Protein AF-A0A832WCN5-F1 (afdb_monomer)

Mean predicted aligned error: 4.11 Å

pLDDT: mean 94.93, std 3.76, range [75.75, 98.5]

Foldseek 3Di:
DQLLLCLLVVVLVSNLLCLQQPDDPPDDPLSNVRSPQSNDLVCLVVCLVVDDVVSVLNNQLSVCCVVPVDSLVSLVSPPLVVLLVSNLVVLVVLVVQLLVQCVVVPHDQFDDDAQFWWQAPVRDIDGDDPPGDTFTKDWSAALQTDCRHPSNVSSVVSCVVSVGDNNSLCRPSCNSNRDNTGIDGSDWDWDPWDDDDPDIDIDTDPPDDPLVVVCVVVVDPDSVVVPD

Solvent-accessible surface area (backbone atoms only — not comparable to full-atom values): 13025 Å² total; per-residue (Å²): 67,69,49,17,47,25,51,46,72,66,36,34,62,57,24,48,44,51,64,45,26,67,75,60,96,85,54,53,72,69,56,42,52,52,16,59,49,46,67,39,76,87,35,45,80,77,42,55,87,69,58,54,82,88,45,51,66,41,51,53,30,52,48,35,37,72,76,63,71,34,45,67,60,15,58,62,71,45,59,68,71,59,55,34,44,29,40,50,40,28,36,49,49,55,40,51,55,24,53,53,46,34,47,75,75,66,49,73,61,84,63,70,50,91,66,32,42,21,29,37,88,83,70,49,78,43,70,54,56,90,100,57,76,62,41,37,37,42,65,30,64,8,45,64,55,72,63,81,42,90,59,38,64,40,41,51,51,50,30,59,77,67,74,53,56,46,63,36,32,54,32,84,94,48,58,94,52,39,38,56,50,55,68,42,66,60,57,87,62,75,43,83,67,48,80,55,96,92,47,75,48,66,42,69,52,90,93,64,57,70,58,62,56,51,47,69,73,67,60,58,94,50,44,62,86,73,74,88

Nearest PDB structures (foldseek):
  1z2z-assembly2_B  TM=8.752E-01  e=1.655E-11  Methanosarcina mazei

Structure (mmCIF, N/CA/C/O backbone):
data_AF-A0A832WCN5-F1
#
_entry.id   AF-A0A832WCN5-F1
#
loop_
_atom_site.group_PDB
_atom_site.id
_atom_site.type_symbol
_atom_site.label_atom_id
_atom_site.label_alt_id
_atom_site.label_comp_id
_atom_site.label_asym_id
_atom_site.label_entity_id
_atom_site.label_seq_id
_atom_site.pdbx_PDB_ins_code
_atom_site.Cartn_x
_atom_site.Cartn_y
_atom_site.Cartn_z
_atom_site.occupancy
_atom_site.B_iso_or_equiv
_atom_site.auth_seq_id
_atom_site.auth_comp_id
_atom_site.auth_asym_id
_atom_site.auth_atom_id
_atom_site.pdbx_PDB_model_num
ATOM 1 N N . HIS A 1 1 ? 1.247 2.838 -3.810 1.00 96.56 1 HIS A N 1
ATOM 2 C CA . HIS A 1 1 ? -0.024 2.081 -3.788 1.00 96.56 1 HIS A CA 1
ATOM 3 C C . HIS A 1 1 ? -0.506 1.739 -5.203 1.00 96.56 1 HIS A C 1
ATOM 5 O O . HIS A 1 1 ? -0.974 0.626 -5.382 1.00 96.56 1 HIS A O 1
ATOM 11 N N . LEU A 1 2 ? -0.332 2.618 -6.205 1.00 98.06 2 LEU A N 1
ATOM 12 C CA . LEU A 1 2 ? -0.709 2.357 -7.609 1.00 98.06 2 LEU A CA 1
ATOM 13 C C . LEU A 1 2 ? -0.107 1.063 -8.189 1.00 98.06 2 LEU A C 1
ATOM 15 O O . LEU A 1 2 ? -0.845 0.235 -8.707 1.00 98.06 2 LEU A O 1
ATOM 19 N N . ILE A 1 3 ? 1.197 0.824 -7.995 1.00 98.50 3 ILE A N 1
ATOM 20 C CA . ILE A 1 3 ? 1.856 -0.432 -8.415 1.00 98.50 3 ILE A CA 1
ATOM 21 C C . ILE A 1 3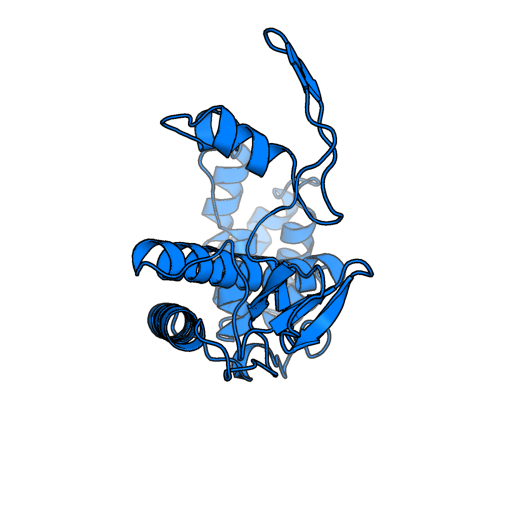 ? 1.171 -1.655 -7.779 1.00 98.50 3 ILE A C 1
ATOM 23 O O . ILE A 1 3 ? 0.907 -2.651 -8.444 1.00 98.50 3 ILE A O 1
ATOM 27 N N . GLY A 1 4 ? 0.830 -1.568 -6.488 1.00 98.25 4 GLY A N 1
ATOM 28 C CA . GLY A 1 4 ? 0.110 -2.629 -5.784 1.00 98.25 4 GLY A CA 1
ATOM 29 C C . GLY A 1 4 ? -1.276 -2.890 -6.370 1.00 98.25 4 GLY A C 1
ATOM 30 O O . GLY A 1 4 ? -1.642 -4.049 -6.536 1.00 98.25 4 GLY A O 1
ATOM 31 N N . LYS A 1 5 ? -2.013 -1.833 -6.738 1.00 98.44 5 LYS A N 1
ATOM 32 C CA . LYS A 1 5 ? -3.308 -1.941 -7.428 1.00 98.44 5 LYS A CA 1
ATOM 33 C C . LYS A 1 5 ? -3.170 -2.703 -8.746 1.00 98.44 5 LYS A C 1
ATOM 35 O O . LYS A 1 5 ? -3.866 -3.694 -8.938 1.00 98.44 5 LYS A O 1
ATOM 40 N N . ALA A 1 6 ? -2.229 -2.287 -9.595 1.00 98.44 6 ALA A N 1
ATOM 41 C CA . ALA A 1 6 ? -1.981 -2.907 -10.894 1.00 98.44 6 ALA A CA 1
ATOM 42 C C . ALA A 1 6 ? -1.648 -4.406 -10.754 1.00 98.44 6 ALA A C 1
ATOM 44 O O . ALA A 1 6 ? -2.265 -5.251 -11.402 1.00 98.44 6 ALA A O 1
ATOM 45 N N . ILE A 1 7 ? -0.774 -4.766 -9.802 1.00 98.38 7 ILE A N 1
ATOM 46 C CA . ILE A 1 7 ? -0.454 -6.174 -9.502 1.00 98.38 7 ILE A CA 1
ATOM 47 C C . ILE A 1 7 ? -1.702 -6.958 -9.062 1.00 98.38 7 ILE A C 1
ATOM 49 O O . ILE A 1 7 ? -1.929 -8.084 -9.519 1.00 98.38 7 ILE A O 1
ATOM 53 N N . LEU A 1 8 ? -2.534 -6.391 -8.182 1.00 98.00 8 LEU A N 1
ATOM 54 C CA . LEU A 1 8 ? -3.761 -7.049 -7.722 1.00 98.00 8 LEU A CA 1
ATOM 55 C C . LEU A 1 8 ? -4.778 -7.243 -8.849 1.00 98.00 8 LEU A C 1
ATOM 57 O O . LEU A 1 8 ? -5.431 -8.280 -8.881 1.00 98.00 8 LEU A O 1
ATOM 61 N N . GLN A 1 9 ? -4.845 -6.319 -9.802 1.00 97.69 9 GLN A N 1
ATOM 62 C CA . GLN A 1 9 ? -5.694 -6.426 -10.991 1.00 97.69 9 GLN A CA 1
ATOM 63 C C . GLN A 1 9 ? -5.096 -7.321 -12.091 1.00 97.69 9 GLN A C 1
ATOM 65 O O . GLN A 1 9 ? -5.733 -7.529 -13.118 1.00 97.69 9 GLN A O 1
ATOM 70 N N . ARG A 1 10 ? -3.901 -7.895 -11.863 1.00 97.81 10 ARG A N 1
ATOM 71 C CA . ARG A 1 10 ? -3.126 -8.688 -12.841 1.00 97.81 10 ARG A CA 1
ATOM 72 C C . ARG A 1 10 ? -2.711 -7.898 -14.079 1.00 97.81 10 ARG A C 1
ATOM 74 O O . ARG A 1 10 ? -2.320 -8.488 -15.082 1.00 97.81 10 ARG A O 1
ATOM 81 N N . ASP A 1 11 ? -2.719 -6.576 -13.975 1.00 98.06 11 ASP A N 1
ATOM 82 C CA . ASP A 1 11 ? -2.172 -5.685 -14.983 1.00 98.06 11 ASP A CA 1
ATOM 83 C C . ASP A 1 11 ? -0.677 -5.476 -14.707 1.00 98.06 11 ASP A C 1
ATOM 85 O O . ASP A 1 11 ? -0.228 -4.479 -14.134 1.00 98.06 11 ASP A O 1
ATOM 89 N N . PHE A 1 12 ? 0.107 -6.509 -15.019 1.00 98.25 12 PHE A N 1
ATOM 90 C CA . PHE A 1 12 ? 1.550 -6.497 -14.786 1.00 98.25 12 PHE A CA 1
ATOM 91 C C . PHE A 1 12 ? 2.277 -5.528 -15.724 1.00 98.25 12 PHE A C 1
ATOM 93 O O . PHE A 1 12 ? 3.304 -4.980 -15.333 1.00 98.25 12 PHE A O 1
ATOM 100 N N . ASP A 1 13 ? 1.733 -5.276 -16.917 1.00 98.06 13 ASP A N 1
ATOM 101 C CA . ASP A 1 13 ? 2.271 -4.283 -17.847 1.00 98.06 13 ASP A CA 1
ATOM 102 C C . ASP A 1 13 ? 2.124 -2.872 -17.273 1.00 98.06 13 ASP A C 1
ATOM 104 O O . ASP A 1 13 ? 3.104 -2.132 -17.224 1.00 98.06 13 ASP A O 1
ATOM 108 N N . MET A 1 14 ? 0.952 -2.532 -16.726 1.00 98.25 14 MET A N 1
ATOM 109 C CA . MET A 1 14 ? 0.753 -1.275 -16.001 1.00 98.25 14 MET A CA 1
ATOM 110 C C . MET A 1 14 ? 1.648 -1.176 -14.763 1.00 98.25 14 MET A C 1
ATOM 112 O O . MET A 1 14 ? 2.160 -0.107 -14.449 1.00 98.25 14 MET A O 1
ATOM 116 N N . ALA A 1 15 ? 1.872 -2.275 -14.038 1.00 98.44 15 ALA A N 1
ATOM 117 C CA . ALA A 1 15 ? 2.788 -2.258 -12.900 1.00 98.44 15 ALA A CA 1
ATOM 118 C C . ALA A 1 15 ? 4.236 -1.950 -13.326 1.00 98.44 15 ALA A C 1
ATOM 120 O O . ALA A 1 15 ? 4.912 -1.191 -12.634 1.00 98.44 15 ALA A O 1
ATOM 121 N N . VAL A 1 16 ? 4.700 -2.504 -14.453 1.00 98.50 16 VAL A N 1
ATOM 122 C CA . VAL A 1 16 ? 6.009 -2.182 -15.046 1.00 98.50 16 VAL A CA 1
ATOM 123 C C . VAL A 1 16 ? 6.053 -0.730 -15.514 1.00 98.50 16 VAL A C 1
ATOM 125 O O . VAL A 1 16 ? 7.008 -0.030 -15.181 1.00 98.50 16 VAL A O 1
ATOM 128 N N . ASP A 1 17 ? 5.021 -0.262 -16.216 1.00 98.00 17 ASP A N 1
ATOM 129 C CA . ASP A 1 17 ? 4.923 1.127 -16.669 1.00 98.00 17 ASP A CA 1
ATOM 130 C C . ASP A 1 17 ? 5.007 2.093 -15.479 1.00 98.00 17 ASP A C 1
ATOM 132 O O . ASP A 1 17 ? 5.893 2.937 -15.426 1.00 98.00 17 ASP A O 1
ATOM 136 N N . LEU A 1 18 ? 4.214 1.871 -14.429 1.00 98.12 18 LEU A N 1
ATOM 137 C CA . LEU A 1 18 ? 4.261 2.674 -13.204 1.00 98.12 18 LEU A CA 1
ATOM 138 C C . LEU A 1 18 ? 5.632 2.667 -12.514 1.00 98.12 18 LEU A C 1
ATOM 140 O O . LEU A 1 18 ? 5.989 3.650 -11.871 1.00 98.12 18 LEU A O 1
ATOM 144 N N . ILE A 1 19 ? 6.397 1.578 -12.594 1.00 97.69 19 ILE A N 1
ATOM 145 C CA . ILE A 1 19 ? 7.752 1.543 -12.029 1.00 97.69 19 ILE A CA 1
ATOM 146 C C . ILE A 1 19 ? 8.707 2.385 -12.882 1.00 97.69 19 ILE A C 1
ATOM 148 O O . ILE A 1 19 ? 9.514 3.132 -12.332 1.00 97.69 19 ILE A O 1
ATOM 152 N N . LEU A 1 20 ? 8.620 2.282 -14.208 1.0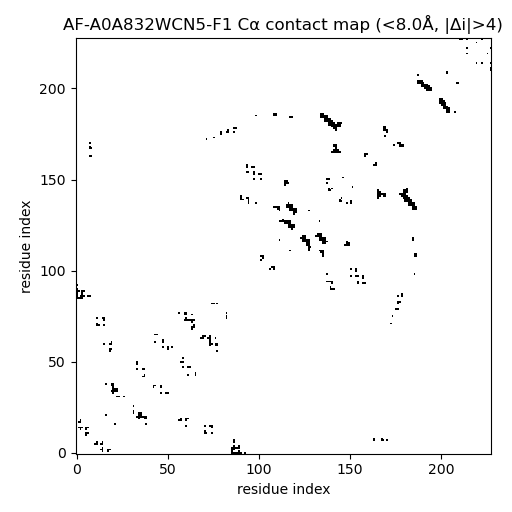0 97.44 20 LEU A N 1
ATOM 153 C CA . LEU A 1 20 ? 9.592 2.874 -15.127 1.00 97.44 20 LEU A CA 1
ATOM 154 C C . LEU A 1 20 ? 9.290 4.331 -15.497 1.00 97.44 20 LEU A C 1
ATOM 156 O O . LEU A 1 20 ? 10.226 5.116 -15.637 1.00 97.44 20 LEU A O 1
ATOM 160 N N . SER A 1 21 ? 8.021 4.709 -15.633 1.00 96.38 21 SER A N 1
ATOM 161 C CA . SER A 1 21 ? 7.602 5.957 -16.282 1.00 96.38 21 SER A CA 1
ATOM 162 C C . SER A 1 21 ? 6.833 6.927 -15.378 1.00 96.38 21 SER A C 1
ATOM 164 O O . SER A 1 21 ? 6.663 8.088 -15.745 1.00 96.38 21 SER A O 1
ATOM 166 N N . PHE A 1 22 ? 6.410 6.514 -14.176 1.00 95.75 22 PHE A N 1
ATOM 167 C CA . PHE A 1 22 ? 5.630 7.379 -13.282 1.00 95.75 22 PHE A CA 1
ATOM 168 C C . PHE A 1 22 ? 6.442 8.570 -12.756 1.00 95.75 22 PHE A C 1
ATOM 170 O O . PHE A 1 22 ? 7.441 8.377 -12.065 1.00 95.75 22 PHE A O 1
ATOM 177 N N . THR A 1 23 ? 5.974 9.792 -13.013 1.00 93.81 23 THR A N 1
ATOM 178 C CA . THR A 1 23 ? 6.628 11.038 -12.589 1.00 93.81 23 THR A CA 1
ATOM 179 C C . THR A 1 23 ? 5.900 11.723 -11.433 1.00 93.81 23 THR A C 1
ATOM 181 O O . THR A 1 23 ? 4.683 11.617 -11.262 1.00 93.81 23 THR A O 1
ATOM 184 N N . SER A 1 24 ? 6.662 12.458 -10.627 1.00 88.38 24 SER A N 1
ATOM 185 C CA . SER A 1 24 ? 6.198 13.272 -9.506 1.00 88.38 24 SER A CA 1
ATOM 186 C C . SER A 1 24 ? 6.654 14.722 -9.663 1.00 88.38 24 SER A C 1
ATOM 188 O O . SER A 1 24 ? 7.724 15.004 -10.195 1.00 88.38 24 SER A O 1
ATOM 190 N N . THR A 1 25 ? 5.888 15.670 -9.116 1.00 87.62 25 THR A N 1
ATOM 191 C CA . THR A 1 25 ? 6.281 17.092 -9.061 1.00 87.62 25 THR A CA 1
ATOM 192 C C . THR A 1 25 ? 7.525 17.349 -8.208 1.00 87.62 25 THR A C 1
ATOM 194 O O . THR A 1 25 ? 8.081 18.442 -8.256 1.00 87.62 25 THR A O 1
ATOM 197 N N . TYR A 1 26 ? 7.936 16.366 -7.405 1.00 86.00 26 TYR A N 1
ATOM 198 C CA . TYR A 1 26 ? 9.118 16.430 -6.544 1.00 86.00 26 TYR A CA 1
ATOM 199 C C . TYR A 1 26 ? 10.352 15.749 -7.157 1.00 86.00 26 TYR A C 1
ATOM 201 O O . TYR A 1 26 ? 11.414 15.761 -6.534 1.00 86.00 26 TYR A O 1
ATOM 209 N N . ASP A 1 27 ? 10.228 15.149 -8.345 1.00 87.81 27 ASP A N 1
ATOM 210 C CA . ASP A 1 27 ? 11.358 14.537 -9.045 1.00 87.81 27 ASP A CA 1
ATOM 211 C C . ASP A 1 27 ? 12.309 15.601 -9.614 1.00 87.81 27 ASP A C 1
ATOM 213 O O . ASP A 1 27 ? 11.924 16.736 -9.912 1.00 87.81 27 ASP A O 1
ATOM 217 N N . SER A 1 28 ? 13.581 15.231 -9.792 1.00 91.56 28 SER A N 1
ATOM 218 C CA . SER A 1 28 ? 14.522 16.068 -10.538 1.00 91.56 28 SER A CA 1
ATOM 219 C C . SER A 1 28 ? 14.131 16.118 -12.018 1.00 91.56 28 SER A C 1
ATOM 221 O O . SER A 1 28 ? 13.608 15.150 -12.566 1.00 91.56 28 SER A O 1
ATOM 223 N N . ALA A 1 29 ? 14.445 17.227 -12.696 1.00 92.88 29 ALA A N 1
ATOM 224 C CA . ALA A 1 29 ? 14.172 17.367 -14.129 1.00 92.88 29 ALA A CA 1
ATOM 225 C C . ALA A 1 29 ? 14.816 16.245 -14.969 1.00 92.88 29 ALA A C 1
ATOM 227 O O . ALA A 1 29 ? 14.206 15.761 -15.917 1.00 92.88 29 ALA A O 1
ATOM 228 N N . GLU A 1 30 ? 16.017 15.802 -14.583 1.00 91.19 30 GLU A N 1
ATOM 229 C CA . GLU A 1 30 ? 16.727 14.686 -15.220 1.00 91.19 30 GLU A CA 1
ATOM 230 C C . GLU A 1 30 ? 15.970 13.356 -15.068 1.00 91.19 30 GLU A C 1
ATOM 232 O O . GLU A 1 30 ? 15.767 12.645 -16.052 1.00 91.19 30 GLU A O 1
ATOM 237 N N . ASN A 1 31 ? 15.488 13.038 -13.860 1.00 92.44 31 ASN A N 1
ATOM 238 C CA . ASN A 1 31 ? 14.719 11.815 -13.628 1.00 92.44 31 ASN A CA 1
ATOM 239 C C . ASN A 1 31 ? 13.393 11.847 -14.391 1.00 92.44 31 ASN A C 1
ATOM 241 O O . ASN A 1 31 ? 13.014 10.846 -14.996 1.00 92.44 31 ASN A O 1
ATOM 245 N N . THR A 1 32 ? 12.709 12.994 -14.396 1.00 94.12 32 THR A N 1
ATOM 246 C CA . THR A 1 32 ? 11.467 13.186 -15.151 1.00 94.12 32 THR A CA 1
ATOM 247 C C . THR A 1 32 ? 11.683 12.929 -16.638 1.00 94.12 32 THR A C 1
ATOM 249 O O . THR A 1 32 ? 10.938 12.148 -17.223 1.00 94.12 32 THR A O 1
ATOM 252 N N . GLU A 1 33 ? 12.735 13.495 -17.239 1.00 94.69 33 GLU A N 1
ATOM 253 C CA . GLU A 1 33 ? 13.038 13.268 -18.655 1.00 94.69 33 GLU A CA 1
ATOM 254 C C . GLU A 1 33 ? 13.267 11.779 -18.951 1.00 94.69 33 GLU A C 1
ATOM 256 O O . GLU A 1 33 ? 12.700 11.243 -19.904 1.00 94.69 33 GLU A O 1
ATOM 261 N N . ILE A 1 34 ? 14.055 11.082 -18.127 1.00 94.69 34 ILE A N 1
ATOM 262 C CA . ILE A 1 34 ? 14.312 9.646 -18.306 1.00 94.69 34 ILE A CA 1
ATOM 263 C C . ILE A 1 34 ? 13.005 8.852 -18.239 1.00 94.69 34 ILE A C 1
ATOM 265 O O . ILE A 1 34 ? 12.732 8.044 -19.129 1.00 94.69 34 ILE A O 1
ATOM 269 N N . ARG A 1 35 ? 12.174 9.099 -17.224 1.00 95.75 35 ARG A N 1
ATOM 270 C CA . ARG A 1 35 ? 10.895 8.402 -17.033 1.00 95.75 35 ARG A CA 1
ATOM 271 C C . ARG A 1 35 ? 9.916 8.654 -18.177 1.00 95.75 35 ARG A C 1
ATOM 273 O O . ARG A 1 35 ? 9.309 7.710 -18.674 1.00 95.75 35 ARG A O 1
ATOM 280 N N . GLU A 1 36 ? 9.831 9.889 -18.669 1.00 95.81 36 GLU A N 1
ATOM 281 C CA . GLU A 1 36 ? 9.027 10.222 -19.848 1.00 95.81 36 GLU A CA 1
ATOM 282 C C . GLU A 1 36 ? 9.478 9.432 -21.082 1.00 95.81 36 GLU A C 1
ATOM 284 O O . GLU A 1 36 ? 8.644 8.934 -21.837 1.00 95.81 36 GLU A O 1
ATOM 289 N N . LYS A 1 37 ? 10.789 9.255 -21.289 1.00 96.31 37 LYS A N 1
ATOM 290 C CA . LYS A 1 37 ? 11.307 8.435 -22.399 1.00 96.31 37 LYS A CA 1
ATOM 291 C C . LYS A 1 37 ? 11.005 6.952 -22.213 1.00 96.31 37 LYS A C 1
ATOM 293 O O . LYS A 1 37 ? 10.705 6.286 -23.203 1.00 96.31 37 LYS A O 1
ATOM 298 N N . LEU A 1 38 ? 11.048 6.454 -20.978 1.00 96.56 38 LEU A N 1
ATOM 299 C CA . LEU A 1 38 ? 10.724 5.069 -20.628 1.00 96.56 38 LEU A CA 1
ATOM 300 C C . LEU A 1 38 ? 9.216 4.752 -20.668 1.00 96.56 38 LEU A C 1
ATOM 302 O O . LEU A 1 38 ? 8.850 3.600 -20.469 1.00 96.56 38 LEU A O 1
ATOM 306 N N . SER A 1 39 ? 8.341 5.712 -20.981 1.00 95.12 39 SER A N 1
ATOM 307 C CA . SER A 1 39 ? 6.930 5.415 -21.294 1.00 95.12 39 SER A CA 1
ATOM 308 C C . SER A 1 39 ? 6.751 4.627 -22.603 1.00 95.12 39 SER A C 1
ATOM 310 O O . SER A 1 39 ? 5.734 3.967 -22.806 1.00 95.12 39 SER A O 1
ATOM 312 N N . ASP A 1 40 ? 7.750 4.656 -23.493 1.00 94.19 40 ASP A N 1
ATOM 313 C CA . ASP A 1 40 ? 7.754 3.909 -24.752 1.00 94.19 40 ASP A CA 1
ATOM 314 C C . ASP A 1 40 ? 8.788 2.774 -24.706 1.00 94.19 40 ASP A C 1
ATOM 316 O O . ASP A 1 40 ? 9.993 3.011 -24.568 1.00 94.19 40 ASP A O 1
ATOM 320 N N . LYS A 1 41 ? 8.325 1.531 -24.894 1.00 93.44 41 LYS A N 1
ATOM 321 C CA . LYS A 1 41 ? 9.175 0.329 -24.931 1.00 93.44 41 LYS A CA 1
ATOM 322 C C . LYS A 1 41 ? 10.300 0.416 -25.970 1.00 93.44 41 LYS A C 1
ATOM 324 O O . LYS A 1 41 ? 11.375 -0.140 -25.749 1.00 93.44 41 LYS A O 1
ATOM 329 N N . ILE A 1 42 ? 10.107 1.144 -27.076 1.00 94.88 42 ILE A N 1
ATOM 330 C CA . ILE A 1 42 ? 11.135 1.334 -28.118 1.00 94.88 42 ILE A CA 1
ATOM 331 C C . ILE A 1 42 ? 12.394 2.002 -27.539 1.00 94.88 42 ILE A C 1
ATOM 333 O O . ILE A 1 42 ? 13.510 1.760 -28.005 1.00 94.88 42 ILE A O 1
ATOM 337 N N . ASN A 1 43 ? 12.239 2.812 -26.489 1.00 96.12 43 ASN A N 1
ATOM 338 C CA . ASN A 1 43 ? 13.334 3.539 -25.860 1.00 96.12 43 ASN A CA 1
ATOM 339 C C . ASN A 1 43 ? 14.114 2.717 -24.829 1.00 96.12 43 ASN A C 1
ATOM 341 O O . ASN A 1 43 ? 15.174 3.174 -24.406 1.00 96.12 43 ASN A O 1
ATOM 345 N N . TYR A 1 44 ? 13.663 1.519 -24.443 1.00 96.94 44 TYR A N 1
ATOM 346 C CA . TYR A 1 44 ? 14.261 0.773 -23.329 1.00 96.94 44 TYR A CA 1
ATOM 347 C C . TYR A 1 44 ? 15.756 0.522 -23.523 1.00 96.94 44 TYR A C 1
ATOM 349 O O . TYR A 1 44 ? 16.567 0.910 -22.686 1.00 96.94 44 TYR A O 1
ATOM 357 N N . VAL A 1 45 ? 16.137 -0.047 -24.670 1.00 96.69 45 VAL A N 1
ATOM 358 C CA . VAL A 1 45 ? 17.545 -0.326 -24.995 1.00 96.69 45 VAL A CA 1
ATOM 359 C C . VAL A 1 45 ? 18.358 0.964 -25.091 1.00 96.69 45 VAL A C 1
ATOM 361 O O . VAL A 1 45 ? 19.492 1.021 -24.628 1.00 96.69 45 VAL A O 1
ATOM 364 N N . LYS A 1 46 ? 17.772 2.016 -25.673 1.00 96.19 46 LYS A N 1
ATOM 365 C CA . LYS A 1 46 ? 18.451 3.295 -25.905 1.00 96.19 46 LYS A CA 1
ATOM 366 C C . LYS A 1 46 ? 18.745 4.044 -24.605 1.00 96.19 46 LYS A C 1
ATOM 368 O O . LYS A 1 46 ? 19.768 4.713 -24.521 1.00 96.19 46 LYS A O 1
ATOM 373 N N . TYR A 1 47 ? 17.849 3.958 -23.624 1.00 95.56 47 TYR A N 1
ATOM 374 C CA . TYR A 1 47 ? 17.930 4.730 -22.385 1.00 95.56 47 TYR A CA 1
ATOM 375 C C . TYR A 1 47 ? 18.436 3.934 -21.183 1.00 95.56 47 TYR A C 1
ATOM 377 O O . TYR A 1 47 ? 18.696 4.539 -20.150 1.00 95.56 47 TYR A O 1
ATOM 385 N N . TYR A 1 48 ? 18.658 2.623 -21.312 1.00 95.88 48 TYR A N 1
ATOM 386 C CA . TYR A 1 48 ? 19.150 1.779 -20.220 1.00 95.88 48 TYR A CA 1
ATOM 387 C C . TYR A 1 48 ? 20.419 2.322 -19.541 1.00 95.88 48 TYR A C 1
ATOM 389 O O . TYR A 1 48 ? 20.467 2.419 -18.314 1.00 95.88 48 TYR A O 1
ATOM 397 N N . ASP A 1 49 ? 21.418 2.733 -20.327 1.00 94.62 49 ASP A N 1
ATOM 398 C CA . ASP A 1 49 ? 22.683 3.275 -19.805 1.00 94.62 49 ASP A CA 1
ATOM 399 C C . ASP A 1 49 ? 22.563 4.722 -19.293 1.00 94.62 49 ASP A C 1
ATOM 401 O O . ASP A 1 49 ? 23.468 5.217 -18.621 1.00 94.62 49 ASP A O 1
ATOM 405 N N . HIS A 1 50 ? 21.446 5.395 -19.585 1.00 94.31 50 HIS A N 1
ATOM 406 C CA . HIS A 1 50 ? 21.136 6.732 -19.080 1.00 94.31 50 HIS A CA 1
ATOM 407 C C . HIS A 1 50 ? 20.394 6.699 -17.738 1.00 94.31 50 HIS A C 1
ATOM 409 O O . HIS A 1 50 ? 20.356 7.719 -17.058 1.00 94.31 50 HIS A O 1
ATOM 415 N N . VAL A 1 51 ? 19.830 5.554 -17.332 1.00 94.56 51 VAL A N 1
ATOM 416 C CA . VAL A 1 51 ? 19.154 5.438 -16.035 1.00 94.56 51 VAL A CA 1
ATOM 417 C C . VAL A 1 51 ? 20.192 5.509 -14.903 1.00 94.56 51 VAL A C 1
ATOM 419 O O . VAL A 1 51 ? 21.107 4.676 -14.858 1.00 94.56 51 VAL A O 1
ATOM 422 N N . PRO A 1 52 ? 20.069 6.467 -13.966 1.00 93.50 52 PRO A N 1
ATOM 423 C CA . PRO A 1 52 ? 21.061 6.684 -12.924 1.00 93.50 52 PRO A CA 1
ATOM 424 C C . PRO A 1 52 ? 21.107 5.526 -11.921 1.00 93.50 52 PRO A C 1
ATOM 426 O O . PRO A 1 52 ? 20.143 4.787 -11.721 1.00 93.50 52 PRO A O 1
ATOM 429 N N . SER A 1 53 ? 22.242 5.372 -11.237 1.00 91.00 53 SER A N 1
ATOM 430 C CA . SER A 1 53 ? 22.460 4.264 -10.298 1.00 91.00 53 SER A CA 1
ATOM 431 C C . SER A 1 53 ? 21.551 4.299 -9.069 1.00 91.00 53 SER A C 1
ATOM 433 O O . SER A 1 53 ? 21.353 3.251 -8.460 1.00 91.00 53 SER A O 1
ATOM 435 N N . GLN A 1 54 ? 21.000 5.465 -8.710 1.00 92.06 54 GLN A N 1
ATOM 436 C CA . GLN A 1 54 ? 20.045 5.587 -7.605 1.00 92.06 54 GLN A CA 1
ATOM 437 C C . GLN A 1 54 ? 18.648 5.035 -7.947 1.00 92.06 54 GLN A C 1
ATOM 439 O O . GLN A 1 54 ? 17.863 4.815 -7.033 1.00 92.06 54 GLN A O 1
ATOM 444 N N . MET A 1 55 ? 18.342 4.803 -9.230 1.00 93.38 55 MET A N 1
ATOM 445 C CA . MET A 1 55 ? 17.104 4.173 -9.714 1.00 93.38 55 MET A CA 1
ATOM 446 C C . MET A 1 55 ? 17.322 2.665 -9.910 1.00 93.38 55 MET A C 1
ATOM 448 O O . MET A 1 55 ? 17.190 2.113 -11.003 1.00 93.38 55 MET A O 1
ATOM 452 N N . ASP A 1 56 ? 17.793 1.994 -8.861 1.00 95.25 56 ASP A N 1
ATOM 453 C CA . ASP A 1 56 ? 18.216 0.594 -8.908 1.00 95.25 56 ASP A CA 1
ATOM 454 C C . ASP A 1 56 ? 17.065 -0.359 -9.258 1.00 95.25 56 ASP A C 1
ATOM 456 O O . ASP A 1 56 ? 17.245 -1.272 -10.068 1.00 95.25 56 ASP A O 1
ATOM 460 N N . ILE A 1 57 ? 15.872 -0.115 -8.711 1.00 97.25 57 ILE A N 1
ATOM 461 C CA . ILE A 1 57 ? 14.665 -0.901 -8.991 1.00 97.25 57 ILE A CA 1
ATOM 462 C C . ILE A 1 57 ? 14.253 -0.771 -10.456 1.00 97.25 57 ILE A C 1
ATOM 464 O O . ILE A 1 57 ? 14.005 -1.779 -11.118 1.00 97.25 57 ILE A O 1
ATOM 468 N N . GLU A 1 58 ? 14.223 0.450 -10.983 1.00 97.25 58 GLU A N 1
ATOM 469 C CA . GLU A 1 58 ? 13.889 0.721 -12.376 1.00 97.25 58 GLU A CA 1
ATOM 470 C C . GLU A 1 58 ? 14.901 0.071 -13.311 1.00 97.25 58 GLU A C 1
ATOM 472 O O . GLU A 1 58 ? 14.505 -0.549 -14.292 1.00 97.25 58 GLU A O 1
ATOM 477 N N . ARG A 1 59 ? 16.200 0.120 -12.987 1.00 97.56 59 ARG A N 1
ATOM 478 C CA . ARG A 1 59 ? 17.238 -0.559 -13.778 1.00 97.56 59 ARG A CA 1
ATOM 479 C C . ARG A 1 59 ? 17.059 -2.073 -13.797 1.00 97.56 59 ARG A C 1
ATOM 481 O O . ARG A 1 59 ? 17.218 -2.671 -14.858 1.00 97.56 59 ARG A O 1
ATOM 488 N N . ILE A 1 60 ? 16.717 -2.688 -12.662 1.00 97.94 60 ILE A N 1
ATOM 489 C CA . ILE A 1 60 ? 16.433 -4.131 -12.576 1.00 97.94 60 ILE A CA 1
ATOM 490 C C . ILE A 1 60 ? 15.252 -4.496 -13.481 1.00 97.94 60 ILE A C 1
ATOM 492 O O . ILE A 1 60 ? 15.362 -5.403 -14.305 1.00 97.94 60 ILE A O 1
ATOM 496 N N . VAL A 1 61 ? 14.139 -3.769 -13.357 1.00 98.38 61 VAL A N 1
ATOM 497 C CA . VAL A 1 61 ? 12.921 -4.018 -14.141 1.00 98.38 61 VAL A CA 1
ATOM 498 C C . VAL A 1 61 ? 13.177 -3.787 -15.627 1.00 98.38 61 VAL A C 1
ATOM 500 O O . VAL A 1 61 ? 12.856 -4.644 -16.446 1.00 98.38 61 VAL A O 1
ATOM 503 N N . LEU A 1 62 ? 13.814 -2.670 -15.980 1.00 98.12 62 LEU A N 1
ATOM 504 C CA . LEU A 1 62 ? 14.141 -2.319 -17.358 1.00 98.12 62 LEU A CA 1
ATOM 505 C C . LEU A 1 62 ? 15.040 -3.373 -18.008 1.00 98.12 62 LEU A C 1
ATOM 507 O O . LEU A 1 62 ? 14.810 -3.751 -19.155 1.00 98.12 62 LEU A O 1
ATOM 511 N N . LYS A 1 63 ? 16.036 -3.886 -17.273 1.00 98.06 63 LYS A N 1
ATOM 512 C CA . LYS A 1 63 ? 16.929 -4.937 -17.766 1.00 98.06 63 LYS A CA 1
ATOM 513 C C . LYS A 1 63 ? 16.168 -6.218 -18.104 1.00 98.06 63 LYS A C 1
ATOM 515 O O . LYS A 1 63 ? 16.342 -6.752 -19.196 1.00 98.06 63 LYS A O 1
ATOM 520 N N . GLU A 1 64 ? 15.307 -6.684 -17.204 1.00 98.19 64 GLU A N 1
ATOM 521 C CA . GLU A 1 64 ? 14.497 -7.884 -17.444 1.00 98.19 64 GLU A CA 1
ATOM 522 C C . GLU A 1 64 ? 13.516 -7.692 -18.608 1.00 98.19 64 GLU A C 1
ATOM 524 O O . GLU A 1 64 ? 13.337 -8.609 -19.409 1.00 98.19 64 GLU A O 1
ATOM 529 N N . MET A 1 65 ? 12.933 -6.497 -18.758 1.00 98.25 65 MET A N 1
ATOM 530 C CA . MET A 1 65 ? 12.074 -6.183 -19.903 1.00 98.25 65 MET A CA 1
ATOM 531 C C . MET A 1 65 ? 12.841 -6.194 -21.230 1.00 98.25 65 MET A C 1
ATOM 533 O O . MET A 1 65 ? 12.324 -6.707 -22.216 1.00 98.25 65 MET A O 1
ATOM 537 N N . ILE A 1 66 ? 14.077 -5.683 -21.268 1.00 98.12 66 ILE A N 1
ATOM 538 C CA . ILE A 1 66 ? 14.932 -5.734 -22.468 1.00 98.12 66 ILE A CA 1
ATOM 539 C C . ILE A 1 66 ? 15.285 -7.178 -22.838 1.00 98.12 66 ILE A C 1
ATOM 541 O O . ILE A 1 66 ? 15.266 -7.537 -24.014 1.00 98.12 66 ILE A O 1
ATOM 545 N N . ASP A 1 67 ? 15.630 -7.997 -21.846 1.00 97.81 67 ASP A N 1
ATOM 546 C CA . ASP A 1 67 ? 16.149 -9.344 -22.088 1.00 97.81 67 ASP A CA 1
ATOM 547 C C . ASP A 1 67 ? 15.045 -10.365 -22.395 1.00 97.81 67 ASP A C 1
ATOM 549 O O . ASP A 1 67 ? 15.296 -11.362 -23.081 1.00 97.81 67 ASP A O 1
ATOM 553 N N . HIS A 1 68 ? 13.836 -10.151 -21.866 1.00 97.38 68 HIS A N 1
ATOM 554 C CA . HIS A 1 68 ? 12.781 -11.165 -21.868 1.00 97.38 68 HIS A CA 1
ATOM 555 C C . HIS A 1 68 ? 11.396 -10.676 -22.302 1.00 97.38 68 HIS A C 1
ATOM 557 O O . HIS A 1 68 ? 10.581 -11.529 -22.639 1.00 97.38 68 HIS A O 1
ATOM 563 N N . ASP A 1 69 ? 11.131 -9.363 -22.301 1.00 96.75 69 ASP A N 1
ATOM 564 C CA . ASP A 1 69 ? 9.805 -8.761 -22.549 1.00 96.75 69 ASP A CA 1
ATOM 565 C C . ASP A 1 69 ? 8.674 -9.469 -21.772 1.00 96.75 69 ASP A C 1
ATOM 567 O O . ASP A 1 69 ? 7.603 -9.764 -22.296 1.00 96.75 69 ASP A O 1
ATOM 571 N N . ASP A 1 70 ? 8.941 -9.780 -20.498 1.00 97.81 70 ASP A N 1
ATOM 572 C CA . ASP A 1 70 ? 8.016 -10.462 -19.590 1.00 97.81 70 ASP A CA 1
ATOM 573 C C . ASP A 1 70 ? 7.852 -9.646 -18.302 1.00 97.81 70 ASP A C 1
ATOM 575 O O . ASP A 1 70 ? 8.730 -9.616 -17.433 1.00 97.81 70 ASP A O 1
ATOM 579 N N . SER A 1 71 ? 6.689 -9.010 -18.166 1.00 98.25 71 SER A N 1
ATOM 580 C CA . SER A 1 71 ? 6.367 -8.123 -17.048 1.00 98.25 71 SER A CA 1
ATOM 581 C C . SER A 1 71 ? 6.295 -8.842 -15.700 1.00 98.25 71 SER A C 1
ATOM 583 O O . SER A 1 71 ? 6.722 -8.297 -14.680 1.00 98.25 71 SER A O 1
ATOM 585 N N . ILE A 1 72 ? 5.822 -10.094 -15.659 1.00 98.25 72 ILE A N 1
ATOM 586 C CA . ILE A 1 72 ? 5.775 -10.875 -14.411 1.00 98.25 72 ILE A CA 1
ATOM 587 C C . ILE A 1 72 ? 7.198 -11.161 -13.945 1.00 98.25 72 ILE A C 1
ATOM 589 O O . ILE A 1 72 ? 7.512 -11.026 -12.755 1.00 98.25 72 ILE A O 1
ATOM 593 N N . ARG A 1 73 ? 8.065 -11.555 -14.879 1.00 98.31 73 ARG A N 1
ATOM 594 C CA . ARG A 1 73 ? 9.472 -11.817 -14.600 1.00 98.31 73 ARG A CA 1
ATOM 595 C C . ARG A 1 73 ? 10.198 -10.551 -14.147 1.00 98.31 73 ARG A C 1
ATOM 597 O O . ARG A 1 73 ? 10.887 -10.601 -13.127 1.00 98.31 73 ARG A O 1
ATOM 604 N N . ALA A 1 74 ? 9.973 -9.426 -14.822 1.00 98.38 74 ALA A N 1
ATOM 605 C CA . ALA A 1 74 ? 10.564 -8.142 -14.462 1.00 98.38 74 ALA A CA 1
ATOM 606 C C . ALA A 1 74 ? 10.167 -7.699 -13.047 1.00 98.38 74 ALA A C 1
ATOM 608 O O . ALA A 1 74 ? 11.026 -7.355 -12.237 1.00 98.38 74 ALA A O 1
ATOM 609 N N . ILE A 1 75 ? 8.884 -7.814 -12.686 1.00 98.31 75 ILE A N 1
ATOM 610 C CA . ILE A 1 75 ? 8.434 -7.508 -11.322 1.00 98.31 75 ILE A CA 1
ATOM 611 C C . ILE A 1 75 ? 9.056 -8.486 -10.320 1.00 98.31 75 ILE A C 1
ATOM 613 O O . ILE A 1 75 ? 9.475 -8.070 -9.242 1.00 98.31 75 ILE A O 1
ATOM 617 N N . ARG A 1 76 ? 9.163 -9.783 -10.642 1.00 97.94 76 ARG A N 1
ATOM 618 C CA . ARG A 1 76 ? 9.774 -10.784 -9.747 1.00 97.94 76 ARG A CA 1
ATOM 619 C C . ARG A 1 76 ? 11.254 -10.551 -9.457 1.00 97.94 76 ARG A C 1
ATOM 621 O O . ARG A 1 76 ? 11.702 -10.983 -8.391 1.00 97.94 76 A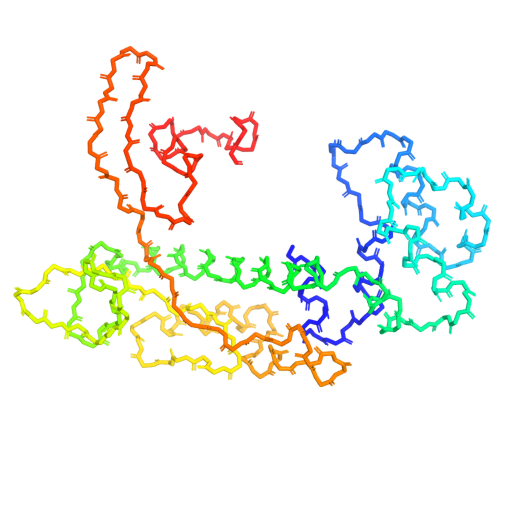RG A O 1
ATOM 628 N N . ALA A 1 77 ? 11.982 -9.886 -10.348 1.00 98.06 77 ALA A N 1
ATOM 629 C CA . ALA A 1 77 ? 13.383 -9.538 -10.131 1.00 98.06 77 ALA A CA 1
ATOM 630 C C . ALA A 1 77 ? 13.575 -8.495 -9.014 1.00 98.06 77 ALA A C 1
ATOM 632 O O . ALA A 1 77 ? 14.635 -8.441 -8.392 1.00 98.06 77 ALA A O 1
ATOM 633 N N . ILE A 1 78 ? 12.536 -7.719 -8.692 1.00 98.19 78 ILE A N 1
ATOM 634 C CA . ILE A 1 78 ? 12.539 -6.769 -7.575 1.00 98.19 78 ILE A CA 1
ATOM 635 C C . ILE A 1 78 ? 12.712 -7.525 -6.240 1.00 98.19 78 ILE A C 1
ATOM 637 O O . ILE A 1 78 ? 12.108 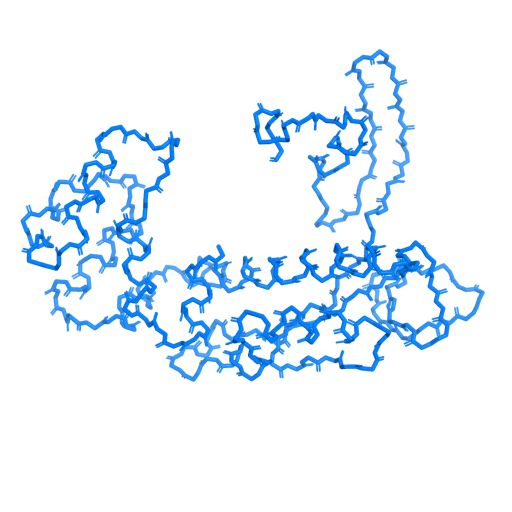-8.594 -6.043 1.00 98.19 78 ILE A O 1
ATOM 641 N N . PRO A 1 79 ? 13.467 -6.978 -5.264 1.00 98.19 79 PRO A N 1
ATOM 642 C CA . PRO A 1 79 ? 13.571 -7.560 -3.930 1.00 98.19 79 PRO A CA 1
ATOM 643 C C . PRO A 1 79 ? 12.202 -7.883 -3.315 1.00 98.19 79 PRO A C 1
ATOM 645 O O . PRO A 1 79 ? 11.264 -7.084 -3.360 1.00 98.19 79 PRO A O 1
ATOM 648 N N . LEU A 1 80 ? 12.084 -9.069 -2.709 1.00 98.12 80 LEU A N 1
ATOM 649 C CA . LEU A 1 80 ? 10.812 -9.573 -2.175 1.00 98.12 80 LEU A CA 1
ATOM 650 C C . LEU A 1 80 ? 10.164 -8.615 -1.162 1.00 98.12 80 LEU A C 1
ATOM 652 O O . LEU A 1 80 ? 8.940 -8.485 -1.132 1.00 98.12 80 LEU A O 1
ATOM 656 N N . SER A 1 81 ? 10.974 -7.938 -0.344 1.00 97.88 81 SER A N 1
ATOM 657 C CA . SER A 1 81 ? 10.502 -6.936 0.617 1.00 97.88 81 SER A CA 1
ATOM 658 C C . SER A 1 81 ? 9.749 -5.797 -0.068 1.00 97.88 81 SER A C 1
ATOM 660 O O . SER A 1 81 ? 8.653 -5.449 0.367 1.00 97.88 81 SER A O 1
ATOM 662 N N . LEU A 1 82 ? 10.286 -5.264 -1.167 1.00 97.88 82 LEU A N 1
ATOM 663 C CA . LEU A 1 82 ? 9.680 -4.153 -1.893 1.00 97.88 82 LEU A CA 1
ATOM 664 C C . LEU A 1 82 ? 8.434 -4.590 -2.672 1.00 97.88 82 LEU A C 1
ATOM 666 O O . LEU A 1 82 ? 7.424 -3.889 -2.669 1.00 97.88 82 LEU A O 1
ATOM 670 N N . ARG A 1 83 ? 8.439 -5.798 -3.246 1.00 97.94 83 ARG A N 1
ATOM 671 C CA . ARG A 1 83 ? 7.226 -6.344 -3.871 1.00 97.94 83 ARG A CA 1
ATOM 672 C C . ARG A 1 83 ? 6.071 -6.475 -2.876 1.00 97.94 83 ARG A C 1
ATOM 674 O O . ARG A 1 83 ? 4.949 -6.074 -3.174 1.00 97.94 83 ARG A O 1
ATOM 681 N N . ARG A 1 84 ? 6.347 -6.996 -1.674 1.00 98.12 84 ARG A N 1
ATOM 682 C CA . ARG A 1 84 ? 5.358 -7.058 -0.582 1.00 98.12 84 ARG A CA 1
ATOM 683 C C . ARG A 1 84 ? 4.904 -5.664 -0.161 1.00 98.12 84 ARG A C 1
ATOM 685 O O . ARG A 1 84 ? 3.713 -5.461 0.063 1.00 98.12 84 ARG A O 1
ATOM 692 N N . PHE A 1 85 ? 5.831 -4.711 -0.103 1.00 98.12 85 PHE A N 1
ATOM 693 C CA . PHE A 1 85 ? 5.528 -3.324 0.228 1.00 98.12 85 PHE A CA 1
ATOM 694 C C . PHE A 1 85 ? 4.529 -2.694 -0.752 1.00 98.12 85 PHE A C 1
ATOM 696 O O . PHE A 1 85 ? 3.613 -2.012 -0.302 1.00 98.12 85 PHE A O 1
ATOM 703 N N . TYR A 1 86 ? 4.611 -2.960 -2.062 1.00 98.31 86 TYR A N 1
ATOM 704 C CA . TYR A 1 86 ? 3.619 -2.441 -3.016 1.00 98.31 86 TYR A CA 1
ATOM 705 C C . TYR A 1 86 ? 2.193 -2.909 -2.703 1.00 98.31 86 TYR A C 1
ATOM 707 O O . TYR A 1 86 ? 1.274 -2.084 -2.684 1.00 98.31 86 TYR A O 1
ATOM 715 N N . ILE A 1 87 ? 2.014 -4.199 -2.393 1.00 98.25 87 ILE A N 1
ATOM 716 C CA . ILE A 1 87 ? 0.714 -4.769 -2.004 1.00 98.25 87 ILE A CA 1
ATOM 717 C C . ILE A 1 87 ? 0.230 -4.153 -0.689 1.00 98.25 87 ILE A C 1
ATOM 719 O O . ILE A 1 87 ? -0.897 -3.666 -0.608 1.00 98.25 87 ILE A O 1
ATOM 723 N N . GLN A 1 88 ? 1.099 -4.090 0.322 1.00 97.38 88 GLN A N 1
ATOM 724 C CA . GLN A 1 88 ? 0.783 -3.503 1.628 1.00 97.38 88 GLN A CA 1
ATOM 725 C C . GLN A 1 88 ? 0.443 -2.009 1.541 1.00 97.38 88 GLN A C 1
ATOM 727 O O . GLN A 1 88 ? -0.444 -1.533 2.252 1.00 97.38 88 GLN A O 1
ATOM 732 N N . ALA A 1 89 ? 1.103 -1.263 0.653 1.00 97.81 89 ALA A N 1
ATOM 733 C CA . ALA A 1 89 ? 0.798 0.140 0.404 1.00 97.81 89 ALA A CA 1
ATOM 734 C C . ALA A 1 89 ? -0.613 0.305 -0.175 1.00 97.81 89 ALA A C 1
ATOM 736 O O . ALA A 1 89 ? -1.313 1.247 0.188 1.00 97.81 89 ALA A O 1
ATOM 737 N N . TYR A 1 90 ? -1.057 -0.612 -1.041 1.00 98.50 90 TYR A N 1
ATOM 738 C CA . TYR A 1 90 ? -2.433 -0.600 -1.535 1.00 98.50 90 TYR A CA 1
ATOM 739 C C . TYR A 1 90 ? -3.450 -1.036 -0.472 1.00 98.50 90 TYR A C 1
ATOM 741 O O . TYR A 1 90 ? -4.468 -0.372 -0.303 1.00 98.50 90 TYR A O 1
ATOM 749 N N . GLN A 1 91 ? -3.149 -2.058 0.336 1.00 97.50 91 GLN A N 1
ATOM 750 C CA . GLN A 1 91 ? -3.984 -2.407 1.498 1.00 97.50 91 GLN A CA 1
ATOM 751 C C . GLN A 1 91 ? -4.148 -1.219 2.458 1.00 97.50 91 GLN A C 1
ATOM 753 O O . GLN A 1 91 ? -5.242 -0.970 2.960 1.00 97.50 91 GLN A O 1
ATOM 758 N N . SER A 1 92 ? -3.073 -0.458 2.683 1.00 96.81 92 SER A N 1
ATOM 759 C CA . SER A 1 92 ? -3.089 0.742 3.527 1.00 96.81 92 SER A CA 1
ATOM 760 C C . SER A 1 92 ? -3.945 1.856 2.931 1.00 96.81 92 SER A C 1
ATOM 762 O O . SER A 1 92 ? -4.669 2.517 3.668 1.00 96.81 92 SER A O 1
ATOM 764 N N . PHE A 1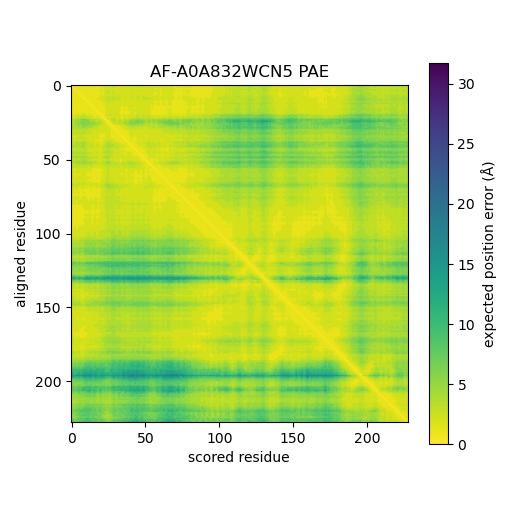 93 ? -3.915 2.029 1.608 1.00 98.12 93 PHE A N 1
ATOM 765 C CA . PHE A 1 93 ? -4.809 2.946 0.903 1.00 98.12 93 PHE A CA 1
ATOM 766 C C . PHE A 1 93 ? -6.286 2.563 1.108 1.00 98.12 93 PHE A C 1
ATOM 768 O O . PHE A 1 93 ? -7.065 3.398 1.565 1.00 98.12 93 PHE A O 1
ATOM 775 N N . ILE A 1 94 ? -6.653 1.294 0.883 1.00 98.31 94 ILE A N 1
ATOM 776 C CA . ILE A 1 94 ? -8.025 0.798 1.107 1.00 98.31 94 ILE A CA 1
ATOM 777 C C . ILE A 1 94 ? -8.451 0.984 2.564 1.00 98.31 94 ILE A C 1
ATOM 779 O O . ILE A 1 94 ? -9.567 1.431 2.832 1.00 98.31 94 ILE A O 1
ATOM 783 N N . PHE A 1 95 ? -7.563 0.670 3.509 1.00 97.56 95 PHE A N 1
ATOM 784 C CA . PHE A 1 95 ? -7.816 0.853 4.934 1.00 97.56 95 PHE A CA 1
ATOM 785 C C . PHE A 1 95 ? -8.102 2.318 5.275 1.00 97.56 95 PHE A C 1
ATOM 787 O O . PHE A 1 95 ? -9.112 2.600 5.912 1.00 97.56 95 PHE A O 1
ATOM 794 N N . ASN A 1 96 ? -7.256 3.247 4.821 1.00 96.69 96 ASN A N 1
ATOM 795 C CA . ASN A 1 96 ? -7.415 4.673 5.105 1.00 96.69 96 ASN A CA 1
ATOM 796 C C . ASN A 1 96 ? -8.721 5.219 4.507 1.00 96.69 96 ASN A C 1
ATOM 798 O O . ASN A 1 96 ? -9.475 5.885 5.209 1.00 96.69 96 ASN A O 1
ATOM 802 N N . GLN A 1 97 ? -9.032 4.868 3.254 1.00 98.25 97 GLN A N 1
ATOM 803 C CA . GLN A 1 97 ? -10.293 5.250 2.607 1.00 98.25 97 GLN A CA 1
ATOM 804 C C . GLN A 1 97 ? -11.509 4.704 3.364 1.00 98.25 97 GLN A C 1
ATOM 806 O O . GLN A 1 97 ? -12.482 5.422 3.578 1.00 98.25 97 GLN A O 1
ATOM 811 N N . SER A 1 98 ? -11.442 3.448 3.812 1.00 98.06 98 SER A N 1
ATOM 812 C CA . SER A 1 98 ? -12.525 2.809 4.567 1.00 98.06 98 SER A CA 1
ATOM 813 C C . SER A 1 98 ? -12.716 3.439 5.946 1.00 98.06 98 SER 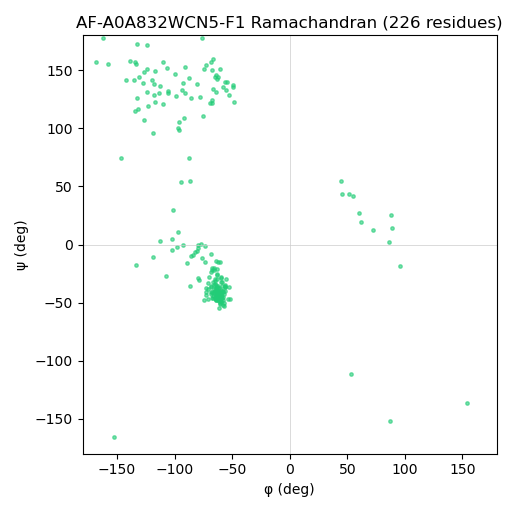A C 1
ATOM 815 O O . SER A 1 98 ? -13.850 3.649 6.367 1.00 98.06 98 SER A O 1
ATOM 817 N N . LEU A 1 99 ? -11.619 3.771 6.635 1.00 97.00 99 LEU A N 1
ATOM 818 C CA . LEU A 1 99 ? -11.636 4.456 7.927 1.00 97.00 99 LEU A CA 1
ATOM 819 C C . LEU A 1 99 ? -12.275 5.845 7.798 1.00 97.00 99 LEU A C 1
ATOM 821 O O . LEU A 1 99 ? -13.172 6.182 8.567 1.00 97.00 99 LEU A O 1
ATOM 825 N N . SER A 1 100 ? -11.867 6.625 6.792 1.00 97.06 100 SER A N 1
ATOM 826 C CA . SER A 1 100 ? -12.450 7.939 6.509 1.00 97.06 100 SER A CA 1
ATOM 827 C C . SER A 1 100 ? -13.924 7.847 6.120 1.00 97.06 100 SER A C 1
ATOM 829 O O . SER A 1 100 ? -14.728 8.625 6.623 1.00 97.06 100 SER A O 1
ATOM 831 N N . ALA A 1 101 ? -14.301 6.885 5.273 1.00 97.81 101 ALA A N 1
ATOM 832 C CA . ALA A 1 101 ? -15.694 6.671 4.892 1.00 97.81 101 ALA A CA 1
ATOM 833 C C . ALA A 1 101 ? -16.567 6.305 6.101 1.00 97.81 101 ALA A C 1
ATOM 835 O O . ALA A 1 101 ? -17.636 6.879 6.269 1.00 97.81 101 ALA A O 1
ATOM 836 N N . ALA A 1 102 ? -16.095 5.407 6.974 1.00 97.38 102 ALA A N 1
ATOM 837 C CA . ALA A 1 102 ? -16.813 5.039 8.193 1.00 97.38 102 ALA A CA 1
ATOM 838 C C . ALA A 1 102 ? -17.019 6.251 9.110 1.00 97.38 102 ALA A C 1
ATOM 840 O O . ALA A 1 102 ? -18.134 6.491 9.568 1.00 97.38 102 ALA A O 1
ATOM 841 N N . PHE A 1 103 ? -15.973 7.054 9.319 1.00 96.44 103 PHE A N 1
ATOM 842 C CA . PHE A 1 103 ? -16.072 8.272 10.121 1.00 96.44 103 PHE A CA 1
ATOM 843 C C . PHE A 1 103 ? -17.097 9.267 9.558 1.00 96.44 103 PHE A C 1
ATOM 845 O O . PHE A 1 103 ? -17.922 9.793 10.302 1.00 96.44 103 PHE A O 1
ATOM 852 N N . LEU A 1 104 ? -17.069 9.511 8.242 1.00 96.94 104 LEU A N 1
ATOM 853 C CA . LEU A 1 104 ? -17.988 10.438 7.570 1.00 96.94 104 LEU A CA 1
ATOM 854 C C . LEU A 1 104 ? -19.444 9.957 7.592 1.00 96.94 104 LEU A C 1
ATOM 856 O O . LEU A 1 104 ? -20.351 10.780 7.687 1.00 96.94 104 LEU A O 1
ATOM 860 N N . ASP A 1 105 ? -19.662 8.643 7.551 1.00 96.25 105 ASP A N 1
ATOM 861 C CA . ASP A 1 105 ? -20.988 8.030 7.676 1.00 96.25 105 ASP A CA 1
ATOM 862 C C . ASP A 1 105 ? -21.497 8.001 9.137 1.00 96.25 105 ASP A C 1
ATOM 864 O O . ASP A 1 105 ? -22.608 7.538 9.397 1.00 96.25 105 ASP A O 1
ATOM 868 N N . GLY A 1 106 ? -20.717 8.516 10.097 1.00 95.81 106 GLY A N 1
ATOM 869 C CA . GLY A 1 106 ? -21.110 8.650 11.501 1.00 95.81 106 GLY A CA 1
ATOM 870 C C . GLY A 1 106 ? -20.792 7.440 12.381 1.00 95.81 106 GLY A C 1
ATOM 871 O O . GLY A 1 106 ? -21.296 7.361 13.503 1.00 95.81 106 GLY A O 1
ATOM 872 N N . GLU A 1 107 ? -19.960 6.502 11.919 1.00 95.88 107 GLU A N 1
ATOM 873 C CA . GLU A 1 107 ? -19.496 5.397 12.760 1.00 95.88 107 GLU A CA 1
ATOM 874 C C . GLU A 1 107 ? -18.601 5.901 13.897 1.00 95.88 107 GLU A C 1
ATOM 876 O O . GLU A 1 107 ? -17.654 6.665 13.692 1.00 95.88 107 GLU A O 1
ATOM 881 N N . ASN A 1 108 ? -18.849 5.411 15.113 1.00 94.62 108 ASN A N 1
ATOM 882 C CA . ASN A 1 108 ? -17.965 5.672 16.245 1.00 94.62 108 ASN A CA 1
ATOM 883 C C . ASN A 1 108 ? -16.690 4.820 16.119 1.00 94.62 108 ASN A C 1
ATOM 885 O O . ASN A 1 108 ? -16.750 3.596 16.268 1.00 94.62 108 ASN A O 1
ATOM 889 N N . LEU A 1 109 ? -15.556 5.479 15.854 1.00 94.12 109 LEU A N 1
ATOM 890 C CA . LEU A 1 109 ? -14.225 4.870 15.709 1.00 94.12 109 LEU A CA 1
ATOM 891 C C . LEU A 1 109 ? -13.400 4.837 17.008 1.00 94.12 109 LEU A C 1
ATOM 893 O O . LEU A 1 109 ? -12.264 4.360 17.001 1.00 94.12 109 LEU A O 1
ATOM 897 N N . PHE A 1 110 ? -13.945 5.352 18.107 1.00 91.69 110 PHE A N 1
ATOM 898 C CA . PHE A 1 110 ? -13.234 5.517 19.376 1.00 91.69 110 PHE A CA 1
ATOM 899 C C . PHE A 1 110 ? -13.693 4.515 20.434 1.00 91.69 110 PHE A C 1
ATOM 901 O O . PHE A 1 110 ? -12.909 4.123 21.295 1.00 91.69 110 PHE A O 1
ATOM 908 N N . GLU A 1 111 ? -14.938 4.054 20.343 1.00 91.75 111 GLU A N 1
ATOM 909 C CA . GLU A 1 111 ? -15.525 3.104 21.282 1.00 91.75 111 GLU A CA 1
ATOM 910 C C . GLU A 1 111 ? -15.790 1.757 20.608 1.00 91.75 111 GLU A C 1
ATOM 912 O O . GLU A 1 111 ? -16.289 1.674 19.481 1.00 91.75 111 GLU A O 1
ATOM 917 N N . SER A 1 112 ? -15.450 0.685 21.323 1.00 93.94 112 SER A N 1
ATOM 918 C CA . SER A 1 112 ? -15.759 -0.680 20.900 1.00 93.94 112 SER A CA 1
ATOM 919 C C . SER A 1 112 ? -17.148 -1.080 21.385 1.00 93.94 112 SER A C 1
ATOM 921 O O . SER A 1 112 ? -17.524 -0.760 22.511 1.00 93.94 112 SER A O 1
ATOM 923 N N . GLN A 1 113 ? -17.881 -1.838 20.572 1.00 94.19 113 GLN A N 1
ATOM 924 C CA . GLN A 1 113 ? -19.199 -2.358 20.936 1.00 94.19 113 GLN A CA 1
ATOM 925 C C . GLN A 1 113 ? -19.357 -3.847 20.614 1.00 94.19 113 GLN A C 1
ATOM 927 O O . GLN A 1 113 ? -18.512 -4.480 19.977 1.00 94.19 113 GLN A O 1
ATOM 932 N N . SER A 1 114 ? -20.476 -4.427 21.055 1.00 93.75 114 SER A N 1
ATOM 933 C CA . SER A 1 114 ? -20.793 -5.835 20.804 1.00 93.75 114 SER A CA 1
ATOM 934 C C . SER A 1 114 ? -20.713 -6.178 19.313 1.00 93.75 114 SER A C 1
ATOM 936 O O . SER A 1 114 ? -21.308 -5.511 18.469 1.00 93.75 114 SER A O 1
ATOM 938 N N . GLY A 1 115 ? -19.973 -7.241 18.992 1.00 92.38 115 GLY A N 1
ATOM 939 C CA . GLY A 1 115 ? -19.735 -7.692 17.619 1.00 92.38 115 GLY A CA 1
ATOM 940 C C . GLY A 1 115 ? -18.428 -7.192 16.996 1.00 92.38 115 GLY A C 1
ATOM 941 O O . GLY A 1 115 ? -17.941 -7.844 16.060 1.00 92.38 115 GLY A O 1
ATOM 942 N N . ASP A 1 116 ? -17.817 -6.137 17.542 1.00 96.38 116 ASP A N 1
ATOM 943 C CA . ASP A 1 116 ? -16.538 -5.613 17.064 1.00 96.38 116 ASP A CA 1
ATOM 944 C C . ASP A 1 116 ? -15.384 -6.601 17.294 1.00 96.38 116 ASP A C 1
ATOM 946 O O . ASP A 1 116 ? -15.454 -7.549 18.089 1.00 96.38 116 ASP A O 1
ATOM 950 N N . VAL A 1 117 ? -14.318 -6.394 16.522 1.00 96.88 117 VAL A N 1
ATOM 951 C CA . VAL A 1 117 ? -13.028 -7.057 16.705 1.00 96.88 117 VAL A CA 1
ATOM 952 C C . VAL A 1 117 ? -12.079 -6.031 17.303 1.00 96.88 117 VAL A C 1
ATOM 954 O O . VAL A 1 117 ? -11.969 -4.914 16.790 1.00 96.88 117 VAL A O 1
ATOM 957 N N . CYS A 1 118 ? -11.397 -6.408 18.374 1.00 95.81 118 CYS A N 1
ATOM 958 C CA . CYS A 1 118 ? -10.565 -5.513 19.160 1.00 95.81 118 CYS A CA 1
ATOM 959 C C . CYS A 1 118 ? -9.212 -6.163 19.462 1.00 95.81 118 CYS A C 1
ATOM 961 O O . CYS A 1 118 ? -9.088 -7.390 19.501 1.00 95.81 118 CYS A O 1
ATOM 963 N N . TYR A 1 119 ? -8.210 -5.327 19.708 1.00 93.38 119 TYR A N 1
ATOM 964 C CA . TYR A 1 119 ? -6.956 -5.728 20.337 1.00 93.38 119 TYR A CA 1
ATOM 965 C C . TYR A 1 119 ? -7.052 -5.501 21.842 1.00 93.38 119 TYR A C 1
ATOM 967 O O . TYR A 1 119 ? -7.473 -4.427 22.261 1.00 93.38 119 TYR A O 1
ATOM 975 N N . ASP A 1 120 ? -6.658 -6.475 22.656 1.00 91.31 120 ASP A N 1
ATOM 976 C CA . ASP A 1 120 ? -6.503 -6.260 24.097 1.00 91.31 120 ASP A CA 1
ATOM 977 C C . ASP A 1 120 ? -5.209 -5.484 24.426 1.00 91.31 120 ASP A C 1
ATOM 979 O O . ASP A 1 120 ? -4.395 -5.176 23.548 1.00 91.31 120 ASP A O 1
ATOM 983 N N . SER A 1 121 ? -4.984 -5.191 25.710 1.00 86.88 121 SER A N 1
ATOM 984 C CA . SER A 1 121 ? -3.767 -4.517 26.194 1.00 86.88 121 SER A CA 1
ATOM 985 C C . SER A 1 121 ? -2.463 -5.280 25.918 1.00 86.88 121 SER A C 1
ATOM 987 O O . SER A 1 121 ? -1.379 -4.701 25.972 1.00 86.88 121 SER A O 1
ATOM 989 N N . LYS A 1 122 ? -2.539 -6.570 25.567 1.00 87.81 122 LYS A N 1
ATOM 990 C CA . LYS A 1 122 ? -1.401 -7.408 25.160 1.00 87.81 122 LYS A CA 1
ATOM 991 C C . LYS A 1 122 ? -1.260 -7.501 23.639 1.00 87.81 122 LYS A C 1
ATOM 993 O O . LYS A 1 122 ? -0.458 -8.299 23.156 1.00 87.81 122 LYS A O 1
ATOM 998 N N . SER A 1 123 ? -1.998 -6.682 22.884 1.00 87.44 123 SER A N 1
ATOM 999 C CA . SER A 1 123 ? -2.044 -6.698 21.416 1.00 87.44 123 SER A CA 1
ATOM 1000 C C . SER A 1 123 ? -2.530 -8.031 20.830 1.00 87.44 123 SER A C 1
ATOM 1002 O O . SER A 1 123 ? -2.195 -8.376 19.695 1.00 87.44 123 SER A O 1
ATOM 1004 N N . ILE A 1 124 ? -3.338 -8.784 21.579 1.00 91.50 124 ILE A N 1
ATOM 1005 C CA . ILE A 1 124 ? -3.976 -10.015 21.112 1.00 91.50 124 ILE A CA 1
ATOM 1006 C C . ILE A 1 124 ? -5.338 -9.653 20.530 1.00 91.50 124 ILE A C 1
ATOM 1008 O O . ILE A 1 124 ? -6.137 -8.954 21.153 1.00 91.50 124 ILE A O 1
ATOM 1012 N N . ILE A 1 125 ? -5.607 -10.143 19.322 1.00 94.25 125 ILE A N 1
ATOM 1013 C CA . ILE A 1 125 ? -6.870 -9.902 18.636 1.00 94.25 125 ILE A CA 1
ATOM 1014 C C . ILE A 1 125 ? -7.985 -10.830 19.136 1.00 94.25 125 ILE A C 1
ATOM 1016 O O . ILE A 1 125 ? -7.786 -12.034 19.311 1.00 94.25 125 ILE A O 1
ATOM 1020 N N . GLY A 1 126 ? -9.187 -10.286 19.316 1.00 95.00 126 GLY A N 1
ATOM 1021 C CA . GLY A 1 126 ? -10.364 -11.047 19.718 1.00 95.00 126 GLY A CA 1
ATOM 1022 C C . GLY A 1 126 ? -11.674 -10.311 19.454 1.00 95.00 126 GLY A C 1
ATOM 1023 O O . GLY A 1 126 ? -11.696 -9.180 18.979 1.00 95.00 126 GLY A O 1
ATOM 1024 N N . LYS A 1 127 ? -12.793 -10.975 19.752 1.00 95.25 127 LYS A N 1
ATOM 1025 C CA . LYS A 1 127 ? -14.105 -10.318 19.781 1.00 95.25 127 LYS A CA 1
ATOM 1026 C C . LYS A 1 127 ? -14.249 -9.453 21.025 1.00 95.25 127 LYS A C 1
ATOM 1028 O O . LYS A 1 127 ? -13.672 -9.793 22.058 1.00 95.25 127 LYS A O 1
ATOM 1033 N N . PHE A 1 128 ? -15.055 -8.400 20.903 1.00 95.62 128 PHE A N 1
ATOM 1034 C CA . PHE A 1 128 ? -15.375 -7.501 22.003 1.00 95.62 128 PHE A CA 1
ATOM 1035 C C . PHE A 1 128 ? -15.803 -8.256 23.275 1.00 95.62 128 PHE A C 1
ATOM 1037 O O . PHE A 1 128 ? -16.582 -9.213 23.200 1.00 95.62 128 PHE A O 1
ATOM 1044 N N . LYS A 1 129 ? -15.311 -7.814 24.438 1.00 93.56 129 LYS A N 1
ATOM 1045 C CA . LYS A 1 129 ? -15.677 -8.345 25.765 1.00 93.56 129 LYS A CA 1
ATOM 1046 C C . LYS A 1 129 ? -15.988 -7.219 26.740 1.00 93.56 129 LYS A C 1
ATOM 1048 O O . LYS A 1 129 ? -15.144 -6.365 26.958 1.00 93.56 129 LYS A O 1
ATOM 1053 N N . ASP A 1 130 ? -17.147 -7.248 27.378 1.00 90.06 130 ASP A N 1
ATOM 1054 C CA . ASP A 1 130 ? -17.503 -6.195 28.331 1.00 90.06 130 ASP A CA 1
ATOM 1055 C C . ASP A 1 130 ? -16.570 -6.165 29.562 1.00 90.06 130 ASP A C 1
ATOM 1057 O O . ASP A 1 130 ? -16.075 -7.205 30.006 1.00 90.06 130 ASP A O 1
ATOM 1061 N N . GLY A 1 131 ? -16.310 -4.968 30.096 1.00 87.62 131 GLY A N 1
ATOM 1062 C CA . GLY A 1 131 ? -15.474 -4.750 31.285 1.00 87.62 131 GLY A CA 1
ATOM 1063 C C . GLY A 1 131 ? -13.961 -4.952 31.104 1.00 87.62 131 GLY A C 1
ATOM 1064 O O . GLY A 1 131 ? -13.239 -5.015 32.099 1.00 87.62 131 GLY A O 1
ATOM 1065 N N . VAL A 1 132 ? -13.463 -5.063 29.867 1.00 89.12 132 VAL A N 1
ATOM 1066 C CA . VAL A 1 132 ? -12.028 -5.220 29.559 1.00 89.12 132 VAL A CA 1
ATOM 1067 C C . VAL A 1 132 ? -11.531 -4.035 28.732 1.00 89.12 132 VAL A C 1
ATOM 1069 O O . VAL A 1 132 ? -12.201 -3.607 27.795 1.00 89.12 132 VAL A O 1
ATOM 1072 N N . GLU A 1 133 ? -10.341 -3.520 29.040 1.00 89.06 133 GLU A N 1
ATOM 1073 C CA . GLU A 1 133 ? -9.686 -2.519 28.192 1.00 89.06 133 GLU A CA 1
ATOM 1074 C C . GLU A 1 133 ? -9.271 -3.144 26.854 1.00 89.06 133 GLU A C 1
ATOM 1076 O O . GLU A 1 133 ? -8.568 -4.159 26.806 1.00 89.06 133 GLU A O 1
ATOM 1081 N N . GLN A 1 134 ? -9.735 -2.545 25.761 1.00 92.75 134 GLN A N 1
ATOM 1082 C CA . GLN A 1 134 ? -9.506 -3.043 24.414 1.00 92.75 134 GLN A CA 1
ATOM 1083 C C . GLN A 1 134 ? -9.664 -1.928 23.382 1.00 92.75 134 GLN A C 1
ATOM 1085 O O . GLN A 1 134 ? -10.377 -0.950 23.598 1.00 92.75 134 GLN A O 1
ATOM 1090 N N . TYR A 1 135 ? -9.016 -2.108 22.240 1.00 92.94 135 TYR A N 1
ATOM 1091 C CA . TYR A 1 135 ? -8.900 -1.104 21.194 1.00 92.94 135 TYR A CA 1
ATOM 1092 C C . TYR A 1 135 ? -9.585 -1.597 19.928 1.00 92.94 135 TYR A C 1
ATOM 1094 O O . TYR A 1 135 ? -9.235 -2.654 19.392 1.00 92.94 135 TYR A O 1
ATOM 1102 N N . LEU A 1 136 ? -10.553 -0.819 19.451 1.00 95.69 136 LEU A N 1
ATOM 1103 C CA . LEU A 1 136 ? -11.320 -1.100 18.244 1.00 95.69 136 LEU A CA 1
ATOM 1104 C C . LEU A 1 136 ? -10.396 -1.314 17.042 1.00 95.69 136 LEU A C 1
ATOM 1106 O O . LEU A 1 136 ? -9.412 -0.593 16.859 1.00 95.69 136 LEU A O 1
ATOM 1110 N N . SER A 1 137 ? -10.729 -2.284 16.195 1.00 95.69 137 SER A N 1
ATOM 1111 C CA . SER A 1 137 ? -9.988 -2.554 14.968 1.00 95.69 137 SER A CA 1
ATOM 1112 C C . SER A 1 137 ? -10.900 -2.685 13.754 1.00 95.69 137 SER A C 1
ATOM 1114 O O . SER A 1 137 ? -12.005 -3.227 13.827 1.00 95.69 137 SER A O 1
ATOM 1116 N N . LEU A 1 138 ? -10.404 -2.198 12.620 1.00 96.00 138 LEU A N 1
ATOM 1117 C CA . LEU A 1 138 ? -11.019 -2.382 11.315 1.00 96.00 138 LEU A CA 1
ATOM 1118 C C . LEU A 1 138 ? -10.300 -3.520 10.583 1.00 96.00 138 LEU A C 1
ATOM 1120 O O . LEU A 1 138 ? -9.084 -3.688 10.739 1.00 96.00 138 LEU A O 1
ATOM 1124 N N . PRO A 1 139 ? -11.016 -4.296 9.756 1.00 96.75 139 PRO A N 1
ATOM 1125 C CA . PRO A 1 139 ? -10.375 -5.247 8.866 1.00 96.75 139 PRO A CA 1
ATOM 1126 C C . PRO A 1 139 ? -9.333 -4.581 7.957 1.00 96.75 139 PRO A C 1
ATOM 1128 O O . PRO A 1 139 ? -9.597 -3.578 7.295 1.00 96.75 139 PRO A O 1
ATOM 1131 N N . PHE A 1 140 ? -8.159 -5.194 7.881 1.00 95.94 140 PHE A N 1
ATOM 1132 C CA . PHE A 1 140 ? -7.136 -4.900 6.889 1.00 95.94 140 PHE A CA 1
ATOM 1133 C C . PHE A 1 140 ? -7.306 -5.911 5.753 1.00 95.94 140 PHE A C 1
ATOM 1135 O O . PHE A 1 140 ? -7.048 -7.101 5.934 1.00 95.94 140 PHE A O 1
ATOM 1142 N N . VAL A 1 141 ? -7.853 -5.471 4.619 1.00 97.75 141 VAL A N 1
ATOM 1143 C CA . VAL A 1 141 ? -8.371 -6.379 3.581 1.00 97.75 141 VAL A CA 1
ATOM 1144 C C . VAL A 1 141 ? -7.257 -7.225 2.970 1.00 97.75 141 VAL A C 1
ATOM 1146 O O . VAL A 1 141 ? -6.238 -6.694 2.546 1.00 97.75 141 VAL A O 1
ATOM 1149 N N . GLY A 1 142 ? -7.484 -8.533 2.879 1.00 98.19 142 GLY A N 1
ATOM 1150 C CA . GLY A 1 142 ? -6.687 -9.488 2.110 1.00 98.19 142 GLY A CA 1
ATOM 1151 C C . GLY A 1 142 ? -7.557 -10.670 1.678 1.00 98.19 142 GLY A C 1
ATOM 1152 O O . GLY A 1 142 ? -8.786 -10.593 1.769 1.00 98.19 142 GLY A O 1
ATOM 1153 N N . TYR A 1 143 ? -6.960 -11.775 1.224 1.00 98.12 143 TYR A N 1
ATOM 1154 C CA . TYR A 1 143 ? -7.734 -12.893 0.663 1.00 98.12 143 TYR A CA 1
ATOM 1155 C C . TYR A 1 143 ? -8.640 -13.608 1.673 1.00 98.12 143 TYR A C 1
ATOM 1157 O O . TYR A 1 143 ? -9.629 -14.220 1.267 1.00 98.12 143 TYR A O 1
ATOM 1165 N N . SER A 1 144 ? -8.368 -13.465 2.972 1.00 97.00 144 SER A N 1
ATOM 1166 C CA . SER A 1 144 ? -9.191 -13.983 4.073 1.00 97.00 144 SER A CA 1
ATOM 1167 C C . SER A 1 144 ? -10.060 -12.892 4.721 1.00 97.00 144 SER A C 1
ATOM 1169 O O . SER A 1 144 ? -10.352 -12.952 5.915 1.00 97.00 144 SER A O 1
ATOM 1171 N N . TYR A 1 145 ? -10.470 -11.872 3.956 1.00 97.62 145 TYR A N 1
ATOM 1172 C CA . TYR A 1 145 ? -11.234 -10.723 4.454 1.00 97.62 145 TYR A CA 1
ATOM 1173 C C . TYR A 1 145 ? -12.448 -11.108 5.324 1.00 97.62 145 TYR A C 1
ATOM 1175 O O . TYR A 1 145 ? -13.370 -11.809 4.894 1.00 97.62 145 TYR A O 1
ATOM 1183 N N . TYR A 1 146 ? -12.463 -10.588 6.553 1.00 96.19 146 TYR A N 1
ATOM 1184 C CA . TYR A 1 146 ? -13.499 -10.840 7.546 1.00 96.19 146 TYR A CA 1
ATOM 1185 C C . TYR A 1 146 ? -14.622 -9.792 7.495 1.00 96.19 146 TYR A C 1
ATOM 1187 O O . TYR A 1 146 ? -14.453 -8.660 7.942 1.00 96.19 146 TYR A O 1
ATOM 1195 N N . LYS A 1 147 ? -15.799 -10.211 7.017 1.00 95.62 147 LYS A N 1
ATOM 1196 C CA . LYS A 1 147 ? -16.971 -9.343 6.781 1.00 95.62 147 LYS A CA 1
ATOM 1197 C C . LYS A 1 147 ? -17.891 -9.112 7.981 1.00 95.62 147 LYS A C 1
ATOM 1199 O O . LYS A 1 147 ? -18.820 -8.321 7.918 1.00 95.62 147 LYS A O 1
ATOM 1204 N N . LYS A 1 148 ? -17.718 -9.848 9.083 1.00 94.31 148 LYS A N 1
ATOM 1205 C CA . LYS A 1 148 ? -18.652 -9.788 10.227 1.00 94.31 148 LYS A CA 1
ATOM 1206 C C . LYS A 1 148 ? -18.273 -8.661 11.195 1.00 94.31 148 LYS A C 1
ATOM 1208 O O . LYS A 1 148 ? -18.037 -8.914 12.380 1.00 94.31 148 LYS A O 1
ATOM 1213 N N . THR A 1 149 ? -18.157 -7.448 10.664 1.00 94.56 149 THR A N 1
ATOM 1214 C CA . THR A 1 149 ? -17.922 -6.197 11.398 1.00 94.56 149 THR A CA 1
ATOM 1215 C C . THR A 1 149 ? -18.878 -5.135 10.865 1.00 94.56 149 THR A C 1
ATOM 1217 O O . THR A 1 149 ? -19.337 -5.228 9.728 1.00 94.56 149 THR A O 1
ATOM 1220 N N . ARG A 1 150 ? -19.168 -4.104 11.661 1.00 95.50 150 ARG A N 1
ATOM 1221 C CA . ARG A 1 150 ? -19.998 -2.977 11.202 1.00 95.50 150 ARG A CA 1
ATOM 1222 C C . ARG A 1 150 ? -19.381 -2.178 10.049 1.00 95.50 150 ARG A C 1
ATOM 1224 O O . ARG A 1 150 ? -20.105 -1.580 9.271 1.00 95.50 150 ARG A O 1
ATOM 1231 N N . PHE A 1 151 ? -18.063 -2.265 9.876 1.00 97.19 151 PHE A N 1
ATOM 1232 C CA . PHE A 1 151 ? -17.319 -1.565 8.824 1.00 97.19 151 PHE A CA 1
ATOM 1233 C C . PHE A 1 151 ? -17.374 -2.249 7.447 1.00 97.19 151 PHE A C 1
ATOM 1235 O O . PHE A 1 151 ? -16.836 -1.710 6.481 1.00 97.19 151 PHE A O 1
ATOM 1242 N N . ASP A 1 152 ? -17.978 -3.441 7.330 1.00 97.31 152 ASP A N 1
ATOM 1243 C CA . ASP A 1 152 ? -18.051 -4.176 6.055 1.00 97.31 152 ASP A CA 1
ATOM 1244 C C . ASP A 1 152 ? -18.766 -3.384 4.960 1.00 97.31 152 ASP A C 1
ATOM 1246 O O . ASP A 1 152 ? -18.373 -3.473 3.797 1.00 97.31 152 ASP A O 1
ATOM 1250 N N . HIS A 1 153 ? -19.753 -2.558 5.321 1.00 97.31 153 HIS A N 1
ATOM 1251 C CA . HIS A 1 153 ? -20.460 -1.720 4.358 1.00 97.31 153 HIS A CA 1
ATOM 1252 C C . HIS A 1 153 ? -19.515 -0.730 3.660 1.00 97.31 153 HIS A C 1
ATOM 1254 O O . HIS A 1 153 ? -19.413 -0.733 2.430 1.00 97.31 153 HIS A O 1
ATOM 1260 N N . GLN A 1 154 ? -18.776 0.075 4.430 1.00 98.00 154 GLN A N 1
ATOM 1261 C CA . GLN A 1 154 ? -17.849 1.069 3.887 1.00 98.00 154 GLN A CA 1
ATOM 1262 C C . GLN A 1 154 ? -16.676 0.413 3.165 1.00 98.00 154 GLN A C 1
ATOM 1264 O O . GLN A 1 154 ? -16.329 0.835 2.063 1.00 98.00 154 GLN A O 1
ATOM 1269 N N . ILE A 1 155 ? -16.113 -0.659 3.727 1.00 98.25 155 ILE A N 1
ATOM 1270 C CA . ILE A 1 155 ? -15.019 -1.394 3.084 1.00 98.25 155 ILE A CA 1
ATOM 1271 C C . ILE A 1 155 ? -15.484 -1.982 1.746 1.00 98.25 155 ILE A C 1
ATOM 1273 O O . ILE A 1 155 ? -14.804 -1.822 0.736 1.00 98.25 155 ILE A O 1
ATOM 1277 N N . SER A 1 156 ? -16.659 -2.615 1.700 1.00 98.12 156 SER A N 1
ATOM 1278 C CA . SER A 1 156 ? -17.209 -3.181 0.462 1.00 98.12 156 SER A CA 1
ATOM 1279 C C . SER A 1 156 ? -17.484 -2.109 -0.594 1.00 98.12 156 SER A C 1
ATOM 1281 O O . SER A 1 156 ? -17.258 -2.352 -1.781 1.00 98.12 156 SER A O 1
ATOM 1283 N N . LYS A 1 157 ? -17.927 -0.913 -0.183 1.00 98.06 157 LYS A N 1
ATOM 1284 C CA . LYS A 1 157 ? -18.104 0.237 -1.080 1.00 98.06 157 LYS A CA 1
ATOM 1285 C C . LYS A 1 157 ? -16.771 0.693 -1.675 1.00 98.06 157 LYS A C 1
ATOM 1287 O O . LYS A 1 157 ? -16.692 0.833 -2.892 1.00 98.06 157 LYS A O 1
ATOM 1292 N N . VAL A 1 158 ? -15.731 0.853 -0.851 1.00 98.31 158 VAL A N 1
ATOM 1293 C CA . VAL A 1 158 ? -14.378 1.221 -1.311 1.00 98.31 158 VAL A CA 1
ATOM 1294 C C . VAL A 1 158 ? -13.825 0.163 -2.266 1.00 98.31 158 VAL A C 1
ATOM 1296 O O . VAL A 1 158 ? -13.381 0.501 -3.355 1.00 98.31 158 VAL 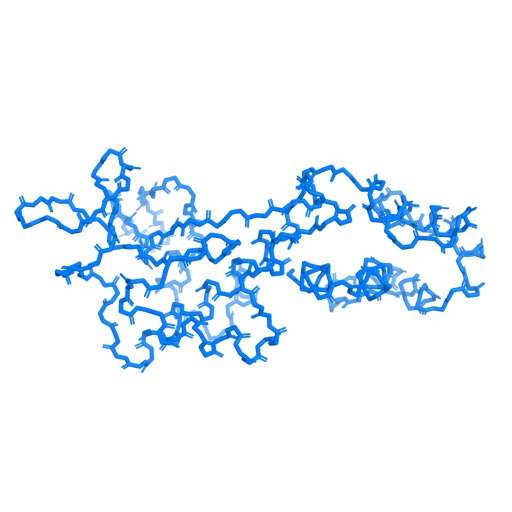A O 1
ATOM 1299 N N . LEU A 1 159 ? -13.918 -1.122 -1.914 1.00 98.19 159 LEU A N 1
ATOM 1300 C CA . LEU A 1 159 ? -13.487 -2.228 -2.778 1.00 98.19 159 LEU A CA 1
ATOM 1301 C C . LEU A 1 159 ? -14.211 -2.233 -4.133 1.00 98.19 159 LEU A C 1
ATOM 1303 O O . LEU A 1 159 ? -13.586 -2.464 -5.163 1.00 98.19 159 LEU A O 1
ATOM 1307 N N . SER A 1 160 ? -15.513 -1.933 -4.138 1.00 98.12 160 SER A N 1
ATOM 1308 C CA . SER A 1 160 ? -16.305 -1.852 -5.371 1.00 98.12 160 SER A CA 1
ATOM 1309 C C . SER A 1 160 ? -15.898 -0.664 -6.245 1.00 98.12 160 SER A C 1
ATOM 1311 O O . SER A 1 160 ? -15.783 -0.823 -7.453 1.00 98.12 160 SER A O 1
ATOM 1313 N N . GLN A 1 161 ? -15.659 0.510 -5.649 1.00 97.75 161 GLN A N 1
ATOM 1314 C CA . GLN A 1 161 ? -15.171 1.703 -6.362 1.00 97.75 161 GLN A CA 1
ATOM 1315 C C . GLN A 1 161 ? -13.780 1.493 -6.956 1.00 97.75 161 GLN A C 1
ATOM 1317 O O . GLN A 1 161 ? -13.465 2.007 -8.023 1.00 97.75 161 GLN A O 1
ATOM 1322 N N . GLU A 1 162 ? -12.955 0.735 -6.246 1.00 97.31 162 GLU A N 1
ATOM 1323 C CA . GLU A 1 162 ? -11.601 0.410 -6.657 1.00 97.31 162 GLU A CA 1
ATOM 1324 C C . GLU A 1 162 ? -11.521 -0.757 -7.645 1.00 97.31 162 GLU A C 1
ATOM 1326 O O . GLU A 1 162 ? -10.436 -1.017 -8.163 1.00 97.31 162 GLU A O 1
ATOM 1331 N N . GLU A 1 163 ? -12.648 -1.425 -7.916 1.00 97.38 163 GLU A N 1
ATOM 1332 C CA . GLU A 1 163 ? -12.751 -2.607 -8.777 1.00 97.38 163 GLU A CA 1
ATOM 1333 C C . GLU A 1 163 ? -11.800 -3.735 -8.338 1.00 97.38 163 GLU A C 1
ATOM 1335 O O . GLU A 1 163 ? -11.147 -4.389 -9.151 1.00 97.38 163 GLU A O 1
ATOM 1340 N N . VAL A 1 164 ? -11.713 -3.958 -7.022 1.00 97.62 164 VAL A N 1
ATOM 1341 C CA . VAL A 1 164 ? -10.875 -4.996 -6.405 1.00 97.62 164 VAL A CA 1
ATOM 1342 C C . VAL A 1 164 ? -11.711 -5.852 -5.464 1.00 97.62 164 VAL A C 1
ATOM 1344 O O . VAL A 1 164 ? -12.527 -5.369 -4.682 1.00 97.62 164 VAL A O 1
ATOM 1347 N N . THR A 1 165 ? -11.478 -7.157 -5.488 1.00 98.00 165 THR A N 1
ATOM 1348 C CA . THR A 1 165 ? -12.107 -8.126 -4.596 1.00 98.00 165 THR A CA 1
ATOM 1349 C C . THR A 1 165 ? -11.091 -8.698 -3.604 1.00 98.00 165 THR A C 1
ATOM 1351 O O . THR A 1 165 ? -9.893 -8.747 -3.882 1.00 98.00 165 THR A O 1
ATOM 1354 N N . PRO A 1 166 ? -11.533 -9.229 -2.448 1.00 98.06 166 PRO A N 1
ATOM 1355 C CA . PRO A 1 166 ? -10.632 -9.908 -1.519 1.00 98.06 166 PRO A CA 1
ATOM 1356 C C . PRO A 1 166 ? -9.798 -11.019 -2.174 1.00 98.06 166 PRO A C 1
ATOM 1358 O O . PRO A 1 166 ? -8.624 -11.177 -1.859 1.00 98.06 166 PRO A O 1
ATOM 1361 N N . LYS A 1 167 ? -10.364 -11.764 -3.132 1.00 97.81 167 LYS A N 1
ATOM 1362 C CA . LYS A 1 167 ? -9.664 -12.875 -3.799 1.00 97.81 167 LYS A CA 1
ATOM 1363 C C . LYS A 1 167 ? -8.441 -12.417 -4.593 1.00 97.81 167 LYS A C 1
ATOM 1365 O O . LYS A 1 167 ? -7.511 -13.203 -4.751 1.00 97.81 167 LYS A O 1
ATOM 1370 N N . ASP A 1 168 ? -8.416 -11.166 -5.039 1.00 98.12 168 ASP A N 1
ATOM 1371 C CA . ASP A 1 168 ? -7.330 -10.626 -5.857 1.00 98.12 168 ASP A CA 1
ATOM 1372 C C . ASP A 1 168 ? -6.021 -10.496 -5.071 1.00 98.12 168 ASP A C 1
ATOM 1374 O O . ASP A 1 168 ? -4.940 -10.602 -5.655 1.00 98.12 168 ASP A O 1
ATOM 1378 N N . PHE A 1 169 ? -6.110 -10.401 -3.737 1.00 98.25 169 PHE A N 1
ATOM 1379 C CA . PHE A 1 169 ? -4.970 -10.451 -2.814 1.00 98.25 169 PHE A CA 1
ATOM 1380 C C . PHE A 1 169 ? -4.288 -11.824 -2.744 1.00 98.25 169 PHE A C 1
ATOM 1382 O O . PHE A 1 169 ? -3.220 -11.942 -2.137 1.00 98.25 169 PHE A O 1
ATOM 1389 N N . PHE A 1 170 ? -4.862 -12.854 -3.372 1.00 98.38 170 PHE A N 1
ATOM 1390 C CA . PHE A 1 170 ? -4.181 -14.110 -3.662 1.00 98.38 170 PHE A CA 1
ATOM 1391 C C . PHE A 1 170 ? -3.655 -14.105 -5.106 1.00 98.38 170 PHE A C 1
ATOM 1393 O O . PHE A 1 170 ? -4.390 -14.342 -6.069 1.00 98.38 170 PHE A O 1
ATOM 1400 N N . ILE A 1 171 ? -2.360 -13.839 -5.256 1.00 97.88 171 ILE A N 1
ATOM 1401 C CA . ILE A 1 171 ? -1.684 -13.640 -6.540 1.00 97.88 171 ILE A CA 1
ATOM 1402 C C . ILE A 1 171 ? -1.042 -14.956 -6.977 1.00 97.88 171 ILE A C 1
ATOM 1404 O O . ILE A 1 171 ? 0.034 -15.320 -6.510 1.00 97.88 171 ILE A O 1
ATOM 1408 N N . LYS A 1 172 ? -1.710 -15.696 -7.869 1.00 96.81 172 LYS A N 1
ATOM 1409 C CA . LYS A 1 172 ? -1.267 -17.031 -8.320 1.00 96.81 172 LYS A CA 1
ATOM 1410 C C . LYS A 1 172 ? 0.106 -16.994 -8.980 1.00 96.81 172 LYS A C 1
ATOM 1412 O O . LYS A 1 172 ? 0.916 -17.892 -8.767 1.00 96.81 172 LYS A O 1
ATOM 1417 N N . GLU A 1 173 ? 0.342 -15.948 -9.759 1.00 96.75 173 GLU A N 1
ATOM 1418 C CA . GLU A 1 173 ? 1.559 -15.690 -10.510 1.00 96.75 173 GLU A CA 1
ATOM 1419 C C . GLU A 1 173 ? 2.734 -15.464 -9.564 1.00 96.75 173 GLU A C 1
ATOM 1421 O O . GLU A 1 173 ? 3.842 -15.849 -9.906 1.00 96.75 173 GLU A O 1
ATOM 1426 N N . MET A 1 174 ? 2.497 -14.911 -8.367 1.00 95.81 174 MET A N 1
ATOM 1427 C CA . MET A 1 174 ? 3.508 -14.599 -7.353 1.00 95.81 174 MET A CA 1
ATOM 1428 C C . MET A 1 174 ? 2.955 -14.762 -5.930 1.00 95.81 174 MET A C 1
ATOM 1430 O O . MET A 1 174 ? 2.683 -13.803 -5.208 1.00 95.81 174 MET A O 1
ATOM 1434 N N . GLN A 1 175 ? 2.793 -16.018 -5.509 1.00 97.00 175 GLN A N 1
ATOM 1435 C CA . GLN A 1 175 ? 2.202 -16.354 -4.209 1.00 97.00 175 GLN A CA 1
ATOM 1436 C C . GLN A 1 175 ? 2.986 -15.759 -3.033 1.00 97.00 175 GLN A C 1
ATOM 1438 O O . GLN A 1 175 ? 2.401 -15.431 -2.004 1.00 97.00 175 GLN A O 1
ATOM 1443 N N . GLU A 1 176 ? 4.293 -15.543 -3.199 1.00 96.75 176 GLU A N 1
ATOM 1444 C CA . GLU A 1 176 ? 5.186 -14.985 -2.184 1.00 96.75 176 GLU A CA 1
ATOM 1445 C C . GLU A 1 176 ? 4.841 -13.547 -1.739 1.00 96.75 176 GLU A C 1
ATOM 1447 O O . GLU A 1 176 ? 5.333 -13.098 -0.693 1.00 96.75 176 GLU A O 1
ATOM 1452 N N . VAL A 1 177 ? 3.997 -12.844 -2.509 1.00 97.44 177 VAL A N 1
ATOM 1453 C CA . VAL A 1 177 ? 3.475 -11.498 -2.207 1.00 97.44 177 VAL A CA 1
ATOM 1454 C C . VAL A 1 177 ? 1.968 -11.478 -1.924 1.00 97.44 177 VAL A C 1
ATOM 1456 O O . VAL A 1 177 ? 1.409 -10.407 -1.695 1.00 97.44 177 VAL A O 1
ATOM 1459 N N . SER A 1 178 ? 1.305 -12.639 -1.918 1.00 98.06 178 SER A N 1
ATOM 1460 C CA . SER A 1 178 ? -0.109 -12.727 -1.536 1.00 98.06 178 SER A CA 1
ATOM 1461 C C . SER A 1 178 ? -0.304 -12.292 -0.085 1.00 98.06 178 SER A C 1
ATOM 1463 O O . SER A 1 178 ? 0.537 -12.569 0.772 1.00 98.06 178 SER A O 1
ATOM 1465 N N . SER A 1 179 ? -1.427 -11.634 0.199 1.00 97.50 179 SER A N 1
ATOM 1466 C CA . SER A 1 179 ? -1.701 -11.059 1.517 1.00 97.50 179 SER A CA 1
ATOM 1467 C C . SER A 1 179 ? -3.003 -11.596 2.094 1.00 97.50 179 SER A C 1
ATOM 1469 O O . SER A 1 179 ? -4.075 -11.405 1.522 1.00 97.50 179 SER A O 1
ATOM 1471 N N . GLU A 1 180 ? -2.908 -12.264 3.244 1.00 97.50 180 GLU A N 1
ATOM 1472 C CA . GLU A 1 180 ? -4.067 -12.821 3.957 1.00 97.50 180 GLU A CA 1
ATOM 1473 C C . GLU A 1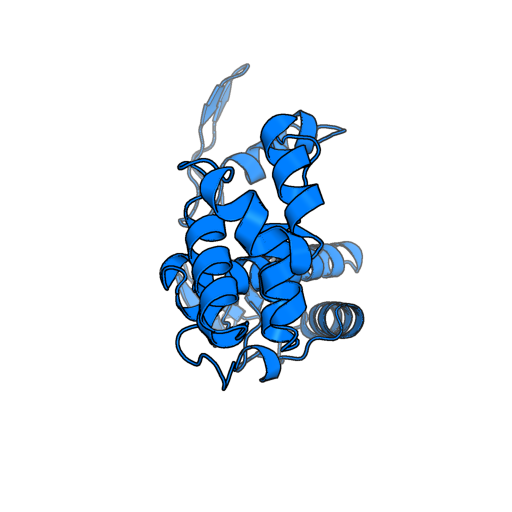 180 ? -5.009 -11.721 4.459 1.00 97.50 180 GLU A C 1
ATOM 1475 O O . GLU A 1 180 ? -6.229 -11.899 4.496 1.00 97.50 180 GLU A O 1
ATOM 1480 N N . GLY A 1 181 ? -4.443 -10.551 4.757 1.00 96.31 181 GLY A N 1
ATOM 1481 C CA . GLY A 1 181 ? -5.129 -9.469 5.443 1.00 96.31 181 GLY A CA 1
ATOM 1482 C C . GLY A 1 181 ? -5.009 -9.629 6.953 1.00 96.31 181 GLY A C 1
ATOM 1483 O O . GLY A 1 181 ? -4.033 -10.177 7.460 1.00 96.31 181 GLY A O 1
ATOM 1484 N N . GLY A 1 182 ? -5.990 -9.112 7.680 1.00 95.88 182 GLY A N 1
ATOM 1485 C CA . GLY A 1 182 ? -6.024 -9.157 9.134 1.00 95.88 182 GLY A CA 1
ATOM 1486 C C . GLY A 1 182 ? -6.854 -8.009 9.675 1.00 95.88 182 GLY A C 1
ATOM 1487 O O . GLY A 1 182 ? -7.923 -7.704 9.148 1.00 95.88 182 GLY A O 1
ATOM 1488 N N . PHE A 1 183 ? -6.349 -7.360 10.717 1.00 95.62 183 PHE A N 1
ATOM 1489 C CA . PHE A 1 183 ? -6.982 -6.204 11.335 1.00 95.62 183 PHE A CA 1
ATOM 1490 C C . PHE A 1 183 ? -5.931 -5.160 11.688 1.00 95.62 183 PHE A C 1
ATOM 1492 O O . PHE A 1 183 ? -4.746 -5.462 11.822 1.00 95.62 183 PHE A O 1
ATOM 1499 N N . ARG A 1 184 ? -6.379 -3.917 11.820 1.00 93.81 184 ARG A N 1
ATOM 1500 C CA . ARG A 1 184 ? -5.561 -2.791 12.258 1.00 93.81 184 ARG A CA 1
ATOM 1501 C C . ARG A 1 184 ? -6.410 -1.888 13.146 1.00 93.81 184 ARG A C 1
ATOM 1503 O O . ARG A 1 184 ? -7.605 -1.733 12.903 1.00 93.81 184 ARG A O 1
ATOM 1510 N N . GLN A 1 185 ? -5.806 -1.345 14.201 1.00 93.69 185 GLN A N 1
ATOM 1511 C CA . GLN A 1 185 ? -6.496 -0.460 15.143 1.00 93.69 185 GLN A CA 1
ATOM 1512 C C . GLN A 1 185 ? -7.118 0.743 14.418 1.00 93.69 185 GLN A C 1
ATOM 1514 O O . GLN A 1 185 ? -6.510 1.294 13.501 1.00 93.69 185 GLN A O 1
ATOM 1519 N N . ALA A 1 186 ? -8.331 1.118 14.826 1.00 93.62 186 ALA A N 1
ATOM 1520 C CA . ALA A 1 186 ? -9.094 2.222 14.243 1.00 93.62 186 ALA A CA 1
ATOM 1521 C C . ALA A 1 186 ? -8.492 3.589 14.590 1.00 93.62 186 ALA A C 1
ATOM 1523 O O . ALA A 1 186 ? -8.444 4.483 13.750 1.00 93.62 186 ALA A O 1
ATOM 1524 N N . ALA A 1 187 ? -8.006 3.723 15.824 1.00 90.75 187 ALA A N 1
ATOM 1525 C CA . ALA A 1 187 ? -7.411 4.936 16.355 1.00 90.75 187 ALA A CA 1
ATOM 1526 C C . ALA A 1 187 ? -6.019 4.644 16.923 1.00 90.75 187 ALA A C 1
ATOM 1528 O O . ALA A 1 187 ? -5.751 3.556 17.439 1.00 90.75 187 ALA A O 1
ATOM 1529 N N . ILE A 1 188 ? -5.136 5.637 16.830 1.00 88.94 188 ILE A N 1
ATOM 1530 C CA . ILE A 1 188 ? -3.827 5.601 17.478 1.00 88.94 188 ILE A CA 1
ATOM 1531 C C . ILE A 1 188 ? -4.029 5.916 18.957 1.00 88.94 188 ILE A C 1
ATOM 1533 O O . ILE A 1 188 ? -4.602 6.948 19.300 1.00 88.94 188 ILE A O 1
ATOM 1537 N N . HIS A 1 189 ? -3.523 5.047 19.828 1.00 85.00 189 HIS A N 1
ATOM 1538 C CA . HIS A 1 189 ? -3.460 5.338 21.252 1.00 85.00 189 HIS A CA 1
ATOM 1539 C C . HIS A 1 189 ? -2.182 6.121 21.566 1.00 85.00 189 HIS A C 1
ATOM 1541 O O . HIS A 1 189 ? -1.076 5.677 21.242 1.00 85.00 189 HIS A O 1
ATOM 1547 N N . CYS A 1 190 ? -2.353 7.270 22.211 1.00 89.00 190 CYS A N 1
ATOM 1548 C CA . CYS A 1 190 ? -1.286 8.167 22.632 1.00 89.00 190 CYS A CA 1
ATOM 1549 C C . CYS A 1 190 ? -1.309 8.284 24.161 1.00 89.00 190 CYS A C 1
ATOM 1551 O O . CYS A 1 190 ? -2.360 8.566 24.735 1.00 89.00 190 CYS A O 1
ATOM 1553 N N . SER A 1 191 ? -0.171 8.069 24.820 1.00 90.00 191 SER A N 1
ATOM 1554 C CA . SER A 1 191 ? -0.012 8.215 26.275 1.00 90.00 191 SER A CA 1
ATOM 1555 C C . SER A 1 191 ? 1.114 9.189 26.614 1.00 90.00 191 SER A C 1
ATOM 1557 O O . SER A 1 191 ? 1.847 9.618 25.725 1.00 90.00 191 SER A O 1
ATOM 1559 N N . ASP A 1 192 ? 1.237 9.534 27.899 1.00 93.25 192 ASP A N 1
ATOM 1560 C CA . ASP A 1 192 ? 2.374 10.287 28.453 1.00 93.25 192 ASP A CA 1
ATOM 1561 C C . ASP A 1 192 ? 2.681 11.574 27.682 1.00 93.25 192 ASP A C 1
ATOM 1563 O O . ASP A 1 192 ? 3.829 11.856 27.345 1.00 93.25 192 ASP A O 1
ATOM 1567 N N . TYR A 1 193 ? 1.628 12.316 27.336 1.00 92.62 193 TYR A N 1
ATOM 1568 C CA . TYR A 1 193 ? 1.762 13.482 26.482 1.00 92.62 193 TYR A CA 1
ATOM 1569 C C . TYR A 1 193 ? 1.955 14.773 27.283 1.00 92.62 193 TYR A C 1
ATOM 1571 O O . TYR A 1 193 ? 1.280 15.020 28.284 1.00 92.62 193 TYR A O 1
ATOM 1579 N N . LEU A 1 194 ? 2.853 15.625 26.796 1.00 92.56 194 LEU A N 1
ATOM 1580 C CA . LEU A 1 194 ? 3.130 16.963 27.308 1.00 92.56 194 LEU A CA 1
ATOM 1581 C C . LEU A 1 194 ? 3.232 17.927 26.125 1.00 92.56 194 LEU A C 1
ATOM 1583 O O . LEU A 1 194 ? 3.784 17.584 25.082 1.00 92.56 194 LEU A O 1
ATOM 1587 N N . SER A 1 195 ? 2.712 19.141 26.292 1.00 90.88 195 SER A N 1
ATOM 1588 C CA . SER A 1 195 ? 2.865 20.217 25.315 1.00 90.88 195 SER A CA 1
ATOM 1589 C C . SER A 1 195 ? 3.299 21.485 26.034 1.00 90.88 195 SER A C 1
ATOM 1591 O O . SER A 1 195 ? 2.548 22.025 26.845 1.00 90.88 195 SER A O 1
ATOM 1593 N N . GLU A 1 196 ? 4.491 21.980 25.710 1.00 91.69 196 GLU A N 1
ATOM 1594 C CA . GLU A 1 196 ? 5.021 23.242 26.222 1.00 91.69 196 GLU A CA 1
ATOM 1595 C C . GLU A 1 196 ? 5.628 24.058 25.074 1.00 91.69 196 GLU A C 1
ATOM 1597 O O . GLU A 1 196 ? 6.630 23.678 24.468 1.00 91.69 196 GLU A O 1
ATOM 1602 N N . ASN A 1 197 ? 5.026 25.214 24.779 1.00 89.62 197 ASN A N 1
ATOM 1603 C CA . ASN A 1 197 ? 5.382 26.061 23.638 1.00 89.62 197 ASN A CA 1
ATOM 1604 C C . ASN A 1 197 ? 5.376 25.269 22.314 1.00 89.62 197 ASN A C 1
ATOM 1606 O O . ASN A 1 197 ? 4.316 24.849 21.860 1.00 89.62 197 ASN A O 1
ATOM 1610 N N . ASN A 1 198 ? 6.553 25.059 21.717 1.00 88.75 198 ASN A N 1
ATOM 1611 C CA . ASN A 1 198 ? 6.746 24.310 20.472 1.00 88.75 198 ASN A CA 1
ATOM 1612 C C . ASN A 1 198 ? 7.278 22.886 20.705 1.00 88.75 198 ASN A C 1
ATOM 1614 O O . ASN A 1 198 ? 7.597 22.191 19.742 1.00 88.75 198 ASN A O 1
ATOM 1618 N N . ASN A 1 199 ? 7.407 22.460 21.963 1.00 91.50 199 ASN A N 1
ATOM 1619 C CA . ASN A 1 199 ? 7.842 21.118 22.315 1.00 91.50 199 ASN A CA 1
ATOM 1620 C C . ASN A 1 199 ? 6.621 20.262 22.640 1.00 91.50 199 ASN A C 1
ATOM 1622 O O . ASN A 1 199 ? 5.793 20.630 23.476 1.00 91.50 199 ASN A O 1
ATOM 1626 N N . VAL A 1 200 ? 6.543 19.108 21.986 1.00 93.38 200 VAL A N 1
ATOM 1627 C CA . VAL A 1 200 ? 5.548 18.077 22.265 1.00 93.38 200 VAL A CA 1
ATOM 1628 C C . VAL A 1 200 ? 6.261 16.769 22.566 1.00 93.38 200 VAL A C 1
ATOM 1630 O O . VAL A 1 200 ? 7.153 16.348 21.830 1.00 93.38 200 VAL A O 1
ATOM 1633 N N . GLU A 1 201 ? 5.863 16.132 23.656 1.00 95.12 201 GLU A N 1
ATOM 1634 C CA . GLU A 1 201 ? 6.327 14.811 24.068 1.00 95.12 201 GLU A CA 1
ATOM 1635 C C . GLU A 1 201 ? 5.115 13.891 24.128 1.00 95.12 201 GLU A C 1
ATOM 1637 O O . GLU A 1 201 ? 4.031 14.341 24.492 1.00 95.12 201 GLU A O 1
ATOM 1642 N N . PHE A 1 202 ? 5.268 12.636 23.712 1.00 95.50 202 PHE A N 1
ATOM 1643 C CA . PHE A 1 202 ? 4.211 11.628 23.758 1.00 95.50 202 PHE A CA 1
ATOM 1644 C C . PHE A 1 202 ? 4.766 10.226 23.488 1.00 95.50 202 PHE A C 1
ATOM 1646 O O . PHE A 1 202 ? 5.777 10.050 22.804 1.00 95.50 202 PHE A O 1
ATOM 1653 N N . SER A 1 203 ? 4.041 9.219 23.961 1.00 94.12 203 SER A N 1
ATOM 1654 C CA . SER A 1 203 ? 4.267 7.802 23.681 1.00 94.12 203 SER A CA 1
ATOM 1655 C C . SER A 1 203 ? 3.212 7.270 22.712 1.00 94.12 203 SER A C 1
ATOM 1657 O O . SER A 1 203 ? 2.014 7.469 22.916 1.00 94.12 203 SER A O 1
ATOM 1659 N N . LEU A 1 204 ? 3.643 6.553 21.668 1.00 91.31 204 LEU A N 1
ATOM 1660 C CA . LEU A 1 204 ? 2.754 5.909 20.694 1.00 91.31 204 LEU A CA 1
ATOM 1661 C C . LEU A 1 204 ? 2.892 4.388 20.709 1.00 91.31 204 LEU A C 1
ATOM 1663 O O . LEU A 1 204 ? 3.977 3.838 20.919 1.00 91.31 204 LEU A O 1
ATOM 1667 N N . SER A 1 205 ? 1.795 3.699 20.394 1.00 83.00 205 SER A N 1
ATOM 1668 C CA . SER A 1 205 ? 1.821 2.262 20.125 1.00 83.00 205 SER A CA 1
ATOM 1669 C C . SER A 1 205 ? 2.716 1.922 18.923 1.00 83.00 205 SER A C 1
ATOM 1671 O O . SER A 1 205 ? 2.882 2.707 17.984 1.00 83.00 205 SER A O 1
ATOM 1673 N N . ARG A 1 206 ? 3.298 0.714 18.925 1.00 78.38 206 ARG A N 1
ATOM 1674 C CA . ARG A 1 206 ? 4.117 0.229 17.801 1.00 78.38 206 ARG A CA 1
ATOM 1675 C C . ARG A 1 206 ? 3.307 0.234 16.501 1.00 78.38 206 ARG A C 1
ATOM 1677 O O . ARG A 1 206 ? 2.177 -0.239 16.475 1.00 78.38 206 ARG A O 1
ATOM 1684 N N . GLY A 1 207 ? 3.921 0.709 15.416 1.00 75.75 207 GLY A N 1
ATOM 1685 C CA . GLY A 1 207 ? 3.275 0.806 14.099 1.00 75.75 207 GLY A CA 1
ATOM 1686 C C . GLY A 1 207 ? 2.481 2.099 13.873 1.00 75.75 207 GLY A C 1
ATOM 1687 O O . GLY A 1 207 ? 1.900 2.271 12.801 1.00 75.75 207 GLY A O 1
ATOM 1688 N N . SER A 1 208 ? 2.481 3.006 14.850 1.00 86.69 208 SER A N 1
ATOM 1689 C CA . SER A 1 208 ? 1.968 4.369 14.715 1.00 86.69 208 SER A CA 1
ATOM 1690 C C . SER A 1 208 ? 3.072 5.329 14.266 1.00 86.69 208 SER A C 1
ATOM 1692 O O . SER A 1 208 ? 4.250 5.114 14.551 1.00 86.69 208 SER A O 1
ATOM 1694 N N . PHE A 1 209 ? 2.690 6.404 13.577 1.00 89.31 209 PHE A N 1
ATOM 1695 C CA . PHE A 1 209 ? 3.615 7.430 13.096 1.00 89.31 209 PHE A CA 1
ATOM 1696 C C . PHE A 1 209 ? 3.346 8.748 13.820 1.00 89.31 209 PHE A C 1
ATOM 1698 O O . PHE A 1 209 ? 2.205 9.209 13.853 1.00 89.31 209 PHE A O 1
ATOM 1705 N N . ALA A 1 210 ? 4.399 9.372 14.358 1.00 91.38 210 ALA A N 1
ATOM 1706 C CA . ALA A 1 210 ? 4.315 10.671 15.033 1.00 91.38 210 ALA A CA 1
ATOM 1707 C C . ALA A 1 210 ? 3.697 11.755 14.138 1.00 91.38 210 ALA A C 1
ATOM 1709 O O . ALA A 1 210 ? 2.924 12.582 14.611 1.00 91.38 210 ALA A O 1
ATOM 1710 N N . THR A 1 211 ? 3.966 11.693 12.832 1.00 92.25 211 THR A N 1
ATOM 1711 C CA . THR A 1 211 ? 3.402 12.593 11.820 1.00 92.25 211 THR A CA 1
ATOM 1712 C C . THR A 1 211 ? 1.873 12.600 11.815 1.00 92.25 211 THR A C 1
ATOM 1714 O O . THR A 1 211 ? 1.278 13.659 11.658 1.00 92.25 211 THR A O 1
ATOM 1717 N N . ILE A 1 212 ? 1.216 11.462 12.063 1.00 91.31 212 ILE A N 1
ATOM 1718 C CA . ILE A 1 212 ? -0.253 11.390 12.102 1.00 91.31 212 ILE A CA 1
ATOM 1719 C C . ILE A 1 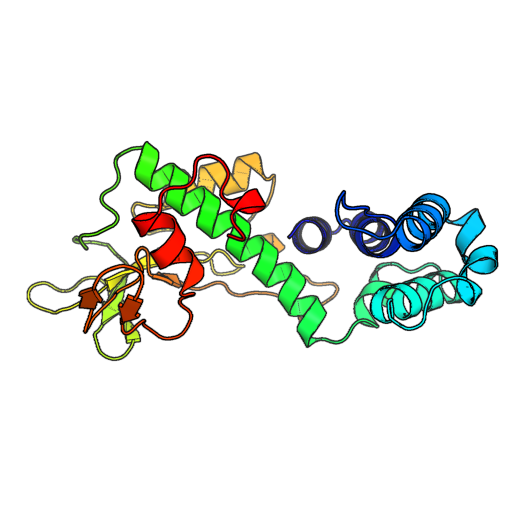212 ? -0.811 12.142 13.313 1.00 91.31 212 ILE A C 1
ATOM 1721 O O . ILE A 1 212 ? -1.796 12.865 13.173 1.00 91.31 212 ILE A O 1
ATOM 1725 N N . LEU A 1 213 ? -0.168 12.020 14.481 1.00 91.75 213 LEU A N 1
ATOM 1726 C CA . LEU A 1 213 ? -0.566 12.768 15.675 1.00 91.75 213 LEU A CA 1
ATOM 1727 C C . LEU A 1 213 ? -0.305 14.269 15.499 1.00 91.75 213 LEU A C 1
ATOM 1729 O O . LEU A 1 213 ? -1.182 15.083 15.772 1.00 91.75 213 LEU A O 1
ATOM 1733 N N . LEU A 1 214 ? 0.877 14.638 15.003 1.00 93.12 214 LEU A N 1
ATOM 1734 C CA . LEU A 1 214 ? 1.239 16.037 14.767 1.00 93.12 214 LEU A CA 1
ATOM 1735 C C . LEU A 1 214 ? 0.305 16.705 13.753 1.00 93.12 214 LEU A C 1
ATOM 1737 O O . LEU A 1 214 ? -0.127 17.830 13.988 1.00 93.12 214 LEU A O 1
ATOM 1741 N N . ARG A 1 215 ? -0.082 16.005 12.679 1.00 94.12 215 ARG A N 1
ATOM 1742 C CA . ARG A 1 215 ? -1.087 16.485 11.721 1.00 94.12 215 ARG A CA 1
ATOM 1743 C C . ARG A 1 215 ? -2.426 16.783 12.400 1.00 94.12 215 ARG A C 1
ATOM 1745 O O . ARG A 1 215 ? -3.045 17.792 12.074 1.00 94.12 215 ARG A O 1
ATOM 1752 N N . GLU A 1 216 ? -2.863 15.938 13.336 1.00 91.62 216 GLU A N 1
ATOM 1753 C CA . GLU A 1 216 ? -4.120 16.140 14.075 1.00 91.62 216 GLU A CA 1
ATOM 1754 C C . GLU A 1 216 ? -4.042 17.308 15.071 1.00 91.62 216 GLU A C 1
ATOM 1756 O O . GLU A 1 216 ? -5.032 18.008 15.267 1.00 91.62 216 GLU A O 1
ATOM 1761 N N . ILE A 1 217 ? -2.872 17.562 15.667 1.00 90.81 217 ILE A N 1
ATOM 1762 C CA . ILE A 1 217 ? -2.654 18.701 16.574 1.00 90.81 217 ILE A CA 1
ATOM 1763 C C . ILE A 1 217 ? -2.551 20.016 15.788 1.00 90.81 217 ILE A C 1
ATOM 1765 O O . ILE A 1 217 ? -3.185 21.005 16.147 1.00 90.81 217 ILE A O 1
ATOM 1769 N N . MET A 1 218 ? -1.751 20.033 14.718 1.00 92.69 218 MET A N 1
ATOM 1770 C CA . MET A 1 218 ? -1.437 21.242 13.950 1.00 92.69 218 MET A CA 1
ATOM 1771 C C . MET A 1 218 ? -2.554 21.650 12.988 1.00 92.69 218 MET A C 1
ATOM 1773 O O . MET A 1 218 ? -2.692 22.836 12.706 1.00 92.69 218 MET A O 1
ATOM 1777 N N . LYS A 1 219 ? -3.321 20.680 12.471 1.00 93.94 219 LYS A N 1
ATOM 1778 C CA . LYS A 1 219 ? -4.404 20.871 11.488 1.00 93.94 219 LYS A CA 1
ATOM 1779 C C . LYS A 1 219 ? -4.032 21.825 10.338 1.00 93.94 219 LYS A C 1
ATOM 1781 O O . LYS A 1 219 ? -4.749 22.798 10.114 1.00 93.94 219 LYS A O 1
ATOM 1786 N N . PRO A 1 220 ? -2.920 21.580 9.618 1.00 95.31 220 PRO A N 1
ATOM 1787 C CA . PRO A 1 220 ? -2.524 22.440 8.509 1.00 95.31 220 PRO A CA 1
ATOM 1788 C C . PRO A 1 220 ? -3.556 22.384 7.374 1.00 95.31 220 PRO A C 1
ATOM 1790 O O . PRO A 1 220 ? -4.089 21.313 7.077 1.00 95.31 220 PRO A O 1
ATOM 1793 N N . ASP A 1 221 ? -3.774 23.518 6.704 1.00 94.75 221 ASP A N 1
ATOM 1794 C CA . ASP A 1 221 ? -4.649 23.600 5.525 1.00 94.75 221 ASP A CA 1
ATOM 1795 C C . ASP A 1 221 ? -4.131 22.729 4.367 1.00 94.75 221 ASP A C 1
ATOM 1797 O O . ASP A 1 221 ? -4.913 22.081 3.672 1.00 94.75 221 ASP A O 1
ATOM 1801 N N . ASP A 1 222 ? -2.804 22.674 4.199 1.00 92.75 222 ASP A N 1
ATOM 1802 C CA . ASP A 1 222 ? -2.112 21.789 3.260 1.00 92.75 222 ASP A CA 1
ATOM 1803 C C . ASP A 1 222 ? -1.167 20.843 4.024 1.00 92.75 222 ASP A C 1
ATOM 1805 O O . ASP A 1 222 ? -0.032 21.211 4.352 1.00 92.75 222 ASP A O 1
ATOM 1809 N N . PRO A 1 223 ? -1.623 19.615 4.336 1.00 91.56 223 PRO A N 1
ATOM 1810 C CA . PRO A 1 223 ? -0.800 18.626 5.017 1.00 91.56 223 PRO A CA 1
ATOM 1811 C C . PRO A 1 223 ? 0.478 18.258 4.258 1.00 91.56 223 PRO A C 1
ATOM 1813 O O . PRO A 1 223 ? 1.507 18.069 4.900 1.00 91.56 223 PRO A O 1
ATOM 1816 N N . ILE A 1 224 ? 0.444 18.211 2.921 1.00 87.69 224 ILE A N 1
ATOM 1817 C CA . ILE A 1 224 ? 1.592 17.784 2.110 1.00 87.69 224 ILE A CA 1
ATOM 1818 C C . ILE A 1 224 ? 2.682 18.853 2.168 1.00 87.69 224 ILE A C 1
ATOM 1820 O O . ILE A 1 224 ? 3.842 18.543 2.443 1.00 87.69 224 ILE A O 1
ATOM 1824 N N . ALA A 1 225 ? 2.317 20.126 1.981 1.00 89.69 225 ALA A N 1
ATOM 1825 C CA . ALA A 1 225 ? 3.260 21.238 2.107 1.00 89.69 225 ALA A CA 1
ATOM 1826 C C . ALA A 1 225 ? 3.832 21.365 3.532 1.00 89.69 225 ALA A C 1
ATOM 1828 O O . ALA A 1 225 ? 4.972 21.795 3.704 1.00 89.69 225 ALA A O 1
ATOM 1829 N N . ALA A 1 226 ? 3.062 20.959 4.546 1.00 89.94 226 ALA A N 1
ATOM 1830 C CA . ALA A 1 226 ? 3.497 20.909 5.940 1.00 89.94 226 ALA A CA 1
ATOM 1831 C C . ALA A 1 226 ? 4.347 19.667 6.294 1.00 89.94 226 ALA A C 1
ATOM 1833 O O . ALA A 1 226 ? 4.838 19.578 7.420 1.00 89.94 226 ALA A O 1
ATOM 1834 N N . GLY A 1 227 ? 4.558 18.737 5.353 1.00 86.19 227 GLY A N 1
ATOM 1835 C CA . GLY A 1 227 ? 5.417 17.561 5.525 1.00 86.19 227 GLY A CA 1
ATOM 1836 C C . GLY A 1 227 ? 4.729 16.323 6.116 1.00 86.19 227 GLY A C 1
ATOM 1837 O O . GLY A 1 227 ? 5.411 15.499 6.730 1.00 86.19 227 GLY A O 1
ATOM 1838 N N . PHE A 1 228 ? 3.408 16.195 5.955 1.00 84.88 228 PHE A N 1
ATOM 1839 C CA . PHE A 1 228 ? 2.602 15.056 6.415 1.00 84.88 228 PHE A CA 1
ATOM 1840 C C . PHE A 1 228 ? 2.144 14.126 5.291 1.00 84.88 228 PHE A C 1
ATOM 1842 O O . PHE A 1 228 ? 1.842 14.614 4.179 1.00 84.88 228 PHE A O 1
#

Secondary structure (DSSP, 8-state):
-HHHHHHHTT-HHHHHHHHHT---TTS-HHHHHHHHHTTSGGGHHHHGGGS-TT-HHHHHHHHHHHHH--HHHHHHHS-HHHHHHHHHHHHHHHHHHHHHHHHHTT--SSS--TT-EEEETTS-EEE--TTS-EEEEEEE-STT----STTHHHHHHHHHHTT--GGGGS-GGGGGG----EEEESS--EEEEEEETTEEEEEE-TT--HHHHHHHHH--S-TTTTT-

Sequence (228 aa):
HLIGKAILQRDFDMAVDLILSFTSTYDSAENTEIREKLSDKINYVKYYDHVPSQMDIERIVLKEMIDHDDSIRAIRAIPLSLRRFYIQAYQSFIFNQSLSAAFLDGENLFESQSGDVCYDSKSIIGKFKDGVEQYLSLPFVGYSYYKKTRFDHQISKVLSQEEVTPKDFFIKEMQEVSSEGGFRQAAIHCSDYLSENNNVEFSLSRGSFATILLREIMKPDDPIAAGF

Radius of gyration: 20.91 Å; Cα contacts (8 Å, |Δi|>4): 316; chains: 1; bounding box: 44×43×59 Å